Protein 4JNQ (pdb70)

CATH classification: 3.50.50.60 (+1 more: 3.50.50.60)

Foldseek 3Di:
DAAEEEFQEEEEAAELLRLLLLLLLLLVVRQYEYAHAPDRHPPLQLFQWFDPQPDDPHTGRSVVVSVVSVVSSVVSRYHYDHWHWDAWDQPDPQTWTATPVRYIYGHRFYEYEQAWAQDDPPDPQLVLCPVQFEAQDCVGCLQVQAQFEEEEEAAEQQSLVSLVSSLVGHQAYEYEYLAPHHNYDPVSRVVNPPRPRYYYDYNKDFPHFDFDVPCSTHTFKTWMARNVPRDIDIDTGRHYHYGHDIGQPCPNCVVNWDDDPVQAFDDDPPAQHTPRQRYGYAANSHDPDPRDSNRRNVRSNRHSVSNSVSVVVVD

Nearest PDB structures (foldseek):
  4jnq-assembly1_A-2  TM=1.003E+00  e=1.835E-67  Brucella melitensis bv. 1 str. 16M
  6bpy-assembly1_B  TM=9.596E-01  e=4.710E-40  Aspergillus fumigatus
  7ytv-assembly1_A  TM=9.541E-01  e=1.297E-38  Aspergillus fumigatus
  7jyp-assembly1_A-2  TM=9.688E-01  e=3.659E-36  Thermosipho africanus TCF52B
  3ish-assembly2_C  TM=9.368E-01  e=3.384E-32  Helicobacter pylori 26695

Structure (mmCIF, N/CA/C/O backbone):
data_4JNQ
#
_entry.id   4JNQ
#
_cell.length_a   44.790
_cell.length_b   77.190
_cell.length_c   104.080
_cell.angle_alpha   90.000
_cell.angle_beta   90.000
_cell.angle_gamma   90.000
#
_symmetry.space_group_name_H-M   'P 2 21 21'
#
loop_
_entity.id
_entity.type
_entity.pdbx_description
1 polymer 'Thioredoxin reductase'
2 non-polymer 'DIHYDROFLAVINE-ADENINE DINUCLEOTIDE'
3 non-polymer 'SODIUM ION'
4 water water
#
loop_
_atom_site.group_PDB
_atom_site.id
_atom_site.type_symbol
_atom_site.label_atom_id
_atom_site.label_alt_id
_atom_site.label_comp_id
_atom_site.label_asym_id
_atom_site.label_entity_id
_atom_site.label_seq_id
_atom_site.pdbx_PDB_ins_code
_atom_site.Cartn_x
_atom_site.Cartn_y
_atom_site.Cartn_z
_atom_site.occupancy
_atom_site.B_iso_or_equiv
_atom_site.auth_seq_id
_atom_site.auth_comp_id
_atom_site.auth_asym_id
_atom_site.auth_atom_id
_atom_site.pdbx_PDB_model_num
ATOM 1 N N . SER A 1 21 ? 22.980 35.451 113.738 1.00 40.17 0 SER A N 1
ATOM 2 C CA . SER A 1 21 ? 23.272 33.998 113.962 1.00 37.42 0 SER A CA 1
ATOM 3 C C . SER A 1 21 ? 24.170 33.787 115.189 1.00 31.40 0 SER A C 1
ATOM 4 O O . SER A 1 21 ? 24.783 34.715 115.707 1.00 30.90 0 SER A O 1
ATOM 7 N N . MET A 1 22 ? 24.281 32.558 115.638 1.00 28.53 1 MET A N 1
ATOM 8 C CA . MET A 1 22 ? 25.122 32.266 116.794 1.00 28.07 1 MET A CA 1
ATOM 9 C C . MET A 1 22 ? 26.573 32.652 116.594 1.00 26.21 1 MET A C 1
ATOM 10 O O . MET A 1 22 ? 27.139 32.449 115.525 1.00 28.11 1 MET A O 1
ATOM 15 N N . THR A 1 23 ? 27.189 33.191 117.634 1.00 25.44 2 THR A N 1
ATOM 16 C CA . THR A 1 23 ? 28.595 33.625 117.526 1.00 25.14 2 THR A CA 1
ATOM 17 C C . THR A 1 23 ? 29.496 32.421 117.397 1.00 24.43 2 THR A C 1
ATOM 18 O O . THR A 1 23 ? 30.391 32.386 116.563 1.00 25.41 2 THR A O 1
ATOM 22 N N . GLN A 1 24 ? 29.274 31.450 118.264 1.00 25.29 3 GLN A N 1
ATOM 23 C CA . GLN A 1 24 ? 30.160 30.312 118.409 1.00 24.36 3 GLN A CA 1
ATOM 24 C C . GLN A 1 24 ? 29.421 29.121 119.007 1.00 24.02 3 GLN A C 1
ATOM 25 O O . GLN A 1 24 ? 28.530 29.290 119.849 1.00 25.35 3 GLN A O 1
ATOM 31 N N . ARG A 1 25 ? 29.763 27.906 118.572 1.00 21.06 4 ARG A N 1
ATOM 32 C CA . ARG A 1 25 ? 29.046 26.718 119.011 1.00 22.32 4 ARG A CA 1
ATOM 33 C C . ARG A 1 25 ? 29.961 25.521 118.996 1.00 21.92 4 ARG A C 1
ATOM 34 O O . ARG A 1 25 ? 30.616 25.289 117.987 1.00 21.83 4 ARG A O 1
ATOM 42 N N . HIS A 1 26 ? 30.017 24.791 120.109 1.00 20.28 5 HIS A N 1
ATOM 43 C CA . HIS A 1 26 ? 30.895 23.661 120.269 1.00 19.66 5 HIS A CA 1
ATOM 44 C C . HIS A 1 26 ? 30.132 22.353 120.241 1.00 19.70 5 HIS A C 1
ATOM 45 O O . HIS A 1 26 ? 29.054 22.260 120.826 1.00 18.61 5 HIS A O 1
ATOM 52 N N . ALA A 1 27 ? 30.696 21.356 119.564 1.00 18.58 6 ALA A N 1
ATOM 53 C CA . ALA A 1 27 ? 30.249 19.963 119.660 1.00 18.17 6 ALA A CA 1
ATOM 54 C C . ALA A 1 27 ? 31.485 19.079 119.808 1.00 17.67 6 ALA A C 1
ATOM 55 O O . ALA A 1 27 ? 32.545 19.404 119.284 1.00 18.03 6 ALA A O 1
ATOM 57 N N . PRO A 1 28 ? 31.360 17.934 120.475 1.00 17.03 7 PRO A N 1
ATOM 58 C CA . PRO A 1 28 ? 32.533 17.088 120.558 1.00 16.49 7 PRO A CA 1
ATOM 59 C C . PRO A 1 28 ? 33.023 16.604 119.186 1.00 15.96 7 PRO A C 1
ATOM 60 O O . PRO A 1 28 ? 34.219 16.582 118.944 1.00 15.87 7 PRO A O 1
ATOM 64 N N . VAL A 1 29 ? 32.086 16.222 118.334 1.00 15.83 8 VAL A N 1
ATOM 65 C CA . VAL A 1 29 ? 32.390 15.861 116.949 1.00 15.54 8 VAL A CA 1
ATOM 66 C C . VAL A 1 29 ? 31.561 16.719 116.039 1.00 15.17 8 VAL A C 1
ATOM 67 O O . VAL A 1 29 ? 30.330 16.874 116.240 1.00 15.26 8 VAL A O 1
ATOM 71 N N . ILE A 1 30 ? 32.204 17.248 115.010 1.00 15.08 9 ILE A N 1
ATOM 72 C CA . ILE A 1 30 ? 31.500 17.845 113.883 1.00 14.68 9 ILE A CA 1
ATOM 73 C C . ILE A 1 30 ? 31.801 17.032 112.619 1.00 14.85 9 ILE A C 1
ATOM 74 O O . ILE A 1 30 ? 32.966 16.681 112.367 1.00 15.16 9 ILE A O 1
ATOM 79 N N . VAL A 1 31 ? 30.758 16.760 111.854 1.00 14.77 10 VAL A N 1
ATOM 80 C CA . VAL A 1 31 ? 30.876 16.090 110.561 1.00 14.23 10 VAL A CA 1
ATOM 81 C C . VAL A 1 31 ? 30.582 17.103 109.471 1.00 15.07 10 VAL A C 1
ATOM 82 O O . VAL A 1 31 ? 29.513 17.710 109.480 1.00 15.25 10 VAL A O 1
ATOM 86 N N . ILE A 1 32 ? 31.487 17.258 108.509 1.00 14.19 11 ILE A N 1
ATOM 87 C CA . ILE A 1 32 ? 31.239 18.172 107.404 1.00 14.86 11 ILE A CA 1
ATOM 88 C C . ILE A 1 32 ? 30.753 17.334 106.239 1.00 15.96 11 ILE A C 1
ATOM 89 O O . ILE A 1 32 ? 31.524 16.600 105.633 1.00 14.87 11 ILE A O 1
ATOM 94 N N . GLY A 1 33 ? 29.461 17.426 105.954 1.00 16.06 12 GLY A N 1
ATOM 95 C CA . GLY A 1 33 ? 28.884 16.697 104.829 1.00 17.11 12 GLY A CA 1
ATOM 96 C C . GLY A 1 33 ? 27.709 15.859 105.252 1.00 16.63 12 GLY A C 1
ATOM 97 O O . GLY A 1 33 ? 27.734 15.235 106.311 1.00 17.14 12 GLY A O 1
ATOM 98 N N . SER A 1 34 ? 26.678 15.797 104.400 1.00 17.30 13 SER A N 1
ATOM 99 C CA . SER A 1 34 ? 25.482 15.037 104.662 1.00 16.05 13 SER A CA 1
ATOM 100 C C . SER A 1 34 ? 25.135 14.059 103.534 1.00 16.44 13 SER A C 1
ATOM 101 O O . SER A 1 34 ? 23.953 13.889 103.152 1.00 17.87 13 SER A O 1
ATOM 104 N N . GLY A 1 35 ? 26.149 13.410 102.996 1.00 14.74 14 GLY A N 1
ATOM 105 C CA . GLY A 1 35 ? 25.960 12.207 102.179 1.00 15.28 14 GLY A CA 1
ATOM 106 C C . GLY A 1 35 ? 26.018 10.971 103.064 1.00 14.18 14 GLY A C 1
ATOM 107 O O . GLY A 1 35 ? 25.957 11.088 104.280 1.00 14.52 14 GLY A O 1
ATOM 108 N N . PRO A 1 36 ? 26.087 9.771 102.456 1.00 14.74 15 PRO A N 1
ATOM 109 C CA . PRO A 1 36 ? 26.074 8.555 103.235 1.00 14.86 15 PRO A CA 1
ATOM 110 C C . PRO A 1 36 ? 27.277 8.451 104.185 1.00 14.27 15 PRO A C 1
ATOM 111 O O . PRO A 1 36 ? 27.142 7.930 105.283 1.00 14.59 15 PRO A O 1
ATOM 115 N N . ALA A 1 37 ? 28.437 8.935 103.781 1.00 14.18 16 ALA A N 1
ATOM 116 C CA . ALA A 1 37 ? 29.571 8.953 104.747 1.00 13.29 16 ALA A CA 1
ATOM 117 C C . ALA A 1 37 ? 29.283 9.805 105.988 1.00 12.82 16 ALA A C 1
ATOM 118 O O . ALA A 1 37 ? 29.475 9.356 107.125 1.00 12.62 16 ALA A O 1
ATOM 120 N N . GLY A 1 38 ? 28.813 11.026 105.773 1.00 13.80 17 GLY A N 1
ATOM 121 C CA . GLY A 1 38 ? 28.550 11.984 106.869 1.00 13.69 17 GLY A CA 1
ATOM 122 C C . GLY A 1 38 ? 27.442 11.493 107.761 1.00 13.62 17 GLY A C 1
ATOM 123 O O . GLY A 1 38 ? 27.554 11.573 109.004 1.00 13.36 17 GLY A O 1
ATOM 124 N N . TYR A 1 39 ? 26.350 10.992 107.166 1.00 14.74 18 TYR A N 1
ATOM 125 C CA . TYR A 1 39 ? 25.258 10.543 107.997 1.00 15.36 18 TYR A CA 1
ATOM 126 C C . TYR A 1 39 ? 25.660 9.323 108.816 1.00 14.15 18 TYR A C 1
ATOM 127 O O . TYR A 1 39 ? 25.238 9.178 109.961 1.00 13.17 18 TYR A O 1
ATOM 136 N N . THR A 1 40 ? 26.428 8.403 108.223 1.00 13.50 19 THR A N 1
ATOM 137 C CA . THR A 1 40 ? 26.805 7.226 108.955 1.00 13.03 19 THR A CA 1
ATOM 138 C C . THR A 1 40 ? 27.735 7.579 110.104 1.00 13.15 19 THR A C 1
ATOM 139 O O . THR A 1 40 ? 27.587 7.039 111.206 1.00 13.16 19 THR A O 1
ATOM 143 N N . ALA A 1 41 ? 28.659 8.504 109.855 1.00 12.82 20 ALA A N 1
ATOM 144 C CA . ALA A 1 41 ? 29.540 8.988 110.918 1.00 13.30 20 ALA A CA 1
ATOM 145 C C . ALA A 1 41 ? 28.676 9.572 112.032 1.00 14.07 20 ALA A C 1
ATOM 146 O O . ALA A 1 41 ? 28.947 9.385 113.245 1.00 14.13 20 ALA A O 1
ATOM 148 N N . ALA A 1 42 ? 27.664 10.334 111.640 1.00 14.48 21 ALA A N 1
ATOM 149 C CA . ALA A 1 42 ? 26.785 10.975 112.656 1.00 14.69 21 ALA A CA 1
ATOM 150 C C . ALA A 1 42 ? 25.997 9.961 113.484 1.00 15.17 21 ALA A C 1
ATOM 151 O O . ALA A 1 42 ? 25.888 10.122 114.692 1.00 15.48 21 ALA A O 1
ATOM 153 N N . ILE A 1 43 ? 25.482 8.907 112.837 1.00 14.53 22 ILE A N 1
ATOM 154 C CA . ILE A 1 43 ? 24.723 7.858 113.500 1.00 15.20 22 ILE A CA 1
ATOM 155 C C . ILE A 1 43 ? 25.586 7.206 114.558 1.00 14.62 22 ILE A C 1
ATOM 156 O O . ILE A 1 43 ? 25.200 7.150 115.715 1.00 14.78 22 ILE A O 1
ATOM 161 N N . TYR A 1 44 ? 26.801 6.797 114.189 1.00 13.93 23 TYR A N 1
ATOM 162 C CA . TYR A 1 44 ? 27.693 6.134 115.138 1.00 14.31 23 TYR A CA 1
ATOM 163 C C . TYR A 1 44 ? 28.186 7.081 116.213 1.00 14.57 23 TYR A C 1
ATOM 164 O O . TYR A 1 44 ? 28.296 6.675 117.390 1.00 16.00 23 TYR A O 1
ATOM 173 N N . ALA A 1 45 ? 28.482 8.332 115.854 1.00 14.28 24 ALA A N 1
ATOM 174 C CA . ALA A 1 45 ? 28.966 9.274 116.866 1.00 15.17 24 ALA A CA 1
ATOM 175 C C . ALA A 1 45 ? 27.862 9.568 117.868 1.00 15.46 24 ALA A C 1
ATOM 176 O O . ALA A 1 45 ? 28.127 9.667 119.072 1.00 16.68 24 ALA A O 1
ATOM 178 N N . ALA A 1 46 ? 26.648 9.703 117.374 1.00 15.34 25 ALA A N 1
ATOM 179 C CA . ALA A 1 46 ? 25.496 10.000 118.281 1.00 16.10 25 ALA A CA 1
ATOM 180 C C . ALA A 1 46 ? 25.254 8.814 119.220 1.00 17.36 25 ALA A C 1
ATOM 181 O O . ALA A 1 46 ? 24.995 9.008 120.396 1.00 18.69 25 ALA A O 1
ATOM 183 N N . ARG A 1 47 ? 25.363 7.588 118.714 1.00 17.42 26 ARG A N 1
ATOM 184 C CA . ARG A 1 47 ? 25.162 6.424 119.558 1.00 18.45 26 ARG A CA 1
ATOM 185 C C . ARG A 1 47 ? 26.294 6.168 120.554 1.00 19.66 26 ARG A C 1
ATOM 186 O O . ARG A 1 47 ? 26.083 5.410 121.517 1.00 21.71 26 ARG A O 1
ATOM 194 N N . ALA A 1 48 ? 27.453 6.819 120.359 1.00 17.45 27 ALA A N 1
ATOM 195 C CA . ALA A 1 48 ? 28.549 6.844 121.320 1.00 17.86 27 ALA A CA 1
ATOM 196 C C . ALA A 1 48 ? 28.489 8.053 122.287 1.00 18.20 27 ALA A C 1
ATOM 197 O O . ALA A 1 48 ? 29.460 8.322 122.993 1.00 19.72 27 ALA A O 1
ATOM 199 N N . MET A 1 49 ? 27.384 8.761 122.248 1.00 20.41 28 MET A N 1
ATOM 200 C CA . MET A 1 49 ? 27.117 9.943 123.084 1.00 21.92 28 MET A CA 1
ATOM 201 C C . MET A 1 49 ? 28.099 11.064 122.836 1.00 22.27 28 MET A C 1
ATOM 202 O O . MET A 1 49 ? 28.484 11.774 123.769 1.00 21.65 28 MET A O 1
ATOM 207 N N . LEU A 1 50 ? 28.504 11.245 121.581 1.00 20.72 29 LEU A N 1
ATOM 208 C CA . LEU A 1 50 ? 29.401 12.324 121.242 1.00 20.60 29 LEU A CA 1
ATOM 209 C C . LEU A 1 50 ? 28.664 13.514 120.651 1.00 19.67 29 LEU A C 1
ATOM 210 O O . LEU A 1 50 ? 29.319 14.444 120.159 1.00 19.92 29 LEU A O 1
ATOM 215 N N . LYS A 1 51 ? 27.332 13.487 120.662 1.00 18.62 30 LYS A N 1
ATOM 216 C CA . LYS A 1 51 ? 26.519 14.667 120.347 1.00 20.85 30 LYS A CA 1
ATOM 217 C C . LYS A 1 51 ? 26.972 15.399 119.076 1.00 18.23 30 LYS A C 1
ATOM 218 O O . LYS A 1 51 ? 27.270 16.584 119.083 1.00 17.82 30 LYS A O 1
ATOM 224 N N . PRO A 1 52 ? 27.039 14.667 117.975 1.00 16.58 31 PRO A N 1
ATOM 225 C CA . PRO A 1 52 ? 27.624 15.267 116.775 1.00 16.31 31 PRO A CA 1
ATOM 226 C C . PRO A 1 52 ? 26.711 16.257 116.104 1.00 17.15 31 PRO A C 1
ATOM 227 O O . PRO A 1 52 ? 25.490 16.134 116.169 1.00 17.85 31 PRO A O 1
ATOM 231 N N . VAL A 1 53 ? 27.319 17.209 115.428 1.00 17.18 32 VAL A N 1
ATOM 232 C CA . VAL A 1 53 ? 26.640 18.150 114.563 1.00 17.21 32 VAL A CA 1
ATOM 233 C C . VAL A 1 53 ? 27.099 17.887 113.155 1.00 16.74 32 VAL A C 1
ATOM 234 O O . VAL A 1 53 ? 28.311 17.789 112.893 1.00 16.50 32 VAL A O 1
ATOM 238 N N . VAL A 1 54 ? 26.145 17.793 112.248 1.00 15.91 33 VAL A N 1
ATOM 239 C CA . VAL A 1 54 ? 26.441 17.610 110.847 1.00 16.50 33 VAL A CA 1
ATOM 240 C C . VAL A 1 54 ? 26.221 18.930 110.129 1.00 16.60 33 VAL A C 1
ATOM 241 O O . VAL A 1 54 ? 25.107 19.464 110.184 1.00 17.81 33 VAL A O 1
ATOM 245 N N . ILE A 1 55 ? 27.232 19.398 109.407 1.00 16.72 34 ILE A N 1
ATOM 246 C CA . ILE A 1 55 ? 27.080 20.620 108.595 1.00 17.70 34 ILE A CA 1
ATOM 247 C C . ILE A 1 55 ? 26.638 20.121 107.228 1.00 17.77 34 ILE A C 1
ATOM 248 O O . ILE A 1 55 ? 27.394 19.431 106.543 1.00 17.88 34 ILE A O 1
ATOM 253 N N . ALA A 1 56 ? 25.409 20.445 106.815 1.00 18.15 35 ALA A N 1
ATOM 254 C CA . ALA A 1 56 ? 24.829 19.769 105.640 1.00 18.98 35 ALA A CA 1
ATOM 255 C C . ALA A 1 56 ? 25.448 20.144 104.294 1.00 20.93 35 ALA A C 1
ATOM 256 O O . ALA A 1 56 ? 25.570 19.312 103.360 1.00 21.07 35 ALA A O 1
ATOM 258 N N . GLY A 1 57 ? 25.877 21.395 104.184 1.00 21.14 36 GLY A N 1
ATOM 259 C CA . GLY A 1 57 ? 26.473 21.889 102.959 1.00 21.72 36 GLY A CA 1
ATOM 260 C C . GLY A 1 57 ? 25.416 22.332 101.960 1.00 22.90 36 GLY A C 1
ATOM 261 O O . GLY A 1 57 ? 24.233 22.454 102.294 1.00 23.82 36 GLY A O 1
ATOM 262 N N . LEU A 1 58 ? 25.866 22.527 100.734 1.00 24.62 37 LEU A N 1
ATOM 263 C CA . LEU A 1 58 ? 25.021 23.017 99.647 1.00 27.89 37 LEU A CA 1
ATOM 264 C C . LEU A 1 58 ? 24.028 21.948 99.144 1.00 29.75 37 LEU A C 1
ATOM 265 O O . LEU A 1 58 ? 22.954 22.276 98.653 1.00 29.94 37 LEU A O 1
ATOM 270 N N . GLN A 1 59 ? 24.388 20.672 99.243 1.00 26.94 38 GLN A N 1
ATOM 271 C CA . GLN A 1 59 ? 23.515 19.594 98.760 1.00 26.00 38 GLN A CA 1
ATOM 272 C C . GLN A 1 59 ? 23.224 18.642 99.908 1.00 25.89 38 GLN A C 1
ATOM 273 O O . GLN A 1 59 ? 23.970 17.663 100.098 1.00 24.80 38 GLN A O 1
ATOM 279 N N . GLN A 1 60 ? 22.177 18.924 100.686 1.00 24.33 39 GLN A N 1
ATOM 280 C CA . GLN A 1 60 ? 21.850 18.055 101.820 1.00 24.76 39 GLN A CA 1
ATOM 281 C C . GLN A 1 60 ? 21.464 16.707 101.235 1.00 25.58 39 GLN A C 1
ATOM 282 O O . GLN A 1 60 ? 20.608 16.639 100.341 1.00 24.14 39 GLN A O 1
ATOM 288 N N . GLY A 1 61 ? 22.124 15.643 101.710 1.00 23.18 40 GLY A N 1
ATOM 289 C CA . GLY A 1 61 ? 21.903 14.312 101.156 1.00 22.05 40 GLY A CA 1
ATOM 290 C C . GLY A 1 61 ? 22.930 13.846 100.160 1.00 19.84 40 GLY A C 1
ATOM 291 O O . GLY A 1 61 ? 22.987 12.658 99.879 1.00 21.00 40 GLY A O 1
ATOM 292 N N . GLY A 1 62 ? 23.747 14.764 99.641 1.00 21.14 41 GLY A N 1
ATOM 293 C CA . GLY A 1 62 ? 24.882 14.444 98.790 1.00 21.45 41 GLY A CA 1
ATOM 294 C C . GLY A 1 62 ? 24.488 14.023 97.396 1.00 23.41 41 GLY A C 1
ATOM 295 O O . GLY A 1 62 ? 23.351 14.261 96.957 1.00 23.85 41 GLY A O 1
ATOM 296 N N . GLN A 1 63 ? 25.431 13.388 96.715 1.00 24.01 42 GLN A N 1
ATOM 297 C CA . GLN A 1 63 ? 25.355 13.194 95.267 1.00 26.32 42 GLN A CA 1
ATOM 298 C C . GLN A 1 63 ? 24.210 12.234 94.897 1.00 28.94 42 GLN A C 1
ATOM 299 O O . GLN A 1 63 ? 23.663 12.311 93.782 1.00 28.30 42 GLN A O 1
ATOM 305 N N . LEU A 1 64 ? 23.788 11.382 95.838 1.00 26.51 43 LEU A N 1
ATOM 306 C CA . LEU A 1 64 ? 22.662 10.488 95.550 1.00 27.25 43 LEU A CA 1
ATOM 307 C C . LEU A 1 64 ? 21.368 11.289 95.329 1.00 28.26 43 LEU A C 1
ATOM 308 O O . LEU A 1 64 ? 20.386 10.733 94.852 1.00 27.94 43 LEU A O 1
ATOM 313 N N . MET A 1 65 ? 21.354 12.569 95.708 1.00 27.25 44 MET A N 1
ATOM 314 C CA . MET A 1 65 ? 20.187 13.400 95.448 1.00 28.19 44 MET A CA 1
ATOM 315 C C . MET A 1 65 ? 19.858 13.512 93.955 1.00 30.02 44 MET A C 1
ATOM 316 O O . MET A 1 65 ? 18.700 13.772 93.621 1.00 32.45 44 MET A O 1
ATOM 321 N N . ILE A 1 66 ? 20.823 13.315 93.065 1.00 32.38 45 ILE A N 1
ATOM 322 C CA . ILE A 1 66 ? 20.534 13.451 91.640 1.00 34.49 45 ILE A CA 1
ATOM 323 C C . ILE A 1 66 ? 20.245 12.114 90.928 1.00 34.01 45 ILE A C 1
ATOM 324 O O . ILE A 1 66 ? 20.166 12.077 89.704 1.00 33.39 45 ILE A O 1
ATOM 329 N N . THR A 1 67 ? 20.074 11.024 91.675 1.00 32.44 46 THR A N 1
ATOM 330 C CA . THR A 1 67 ? 19.614 9.778 91.057 1.00 33.05 46 THR A CA 1
ATOM 331 C C . THR A 1 67 ? 18.279 9.269 91.615 1.00 31.88 46 THR A C 1
ATOM 332 O O . THR A 1 67 ? 18.053 9.270 92.810 1.00 33.11 46 THR A O 1
ATOM 336 N N . THR A 1 68 ? 17.423 8.763 90.720 1.00 35.32 47 THR A N 1
ATOM 337 C CA . THR A 1 68 ? 16.118 8.189 91.084 1.00 33.74 47 THR A CA 1
ATOM 338 C C . THR A 1 68 ? 16.119 6.671 91.078 1.00 36.42 47 THR A C 1
ATOM 339 O O . THR A 1 68 ? 15.064 6.035 91.282 1.00 34.64 47 THR A O 1
ATOM 343 N N . ASP A 1 69 ? 17.286 6.082 90.841 1.00 31.99 48 ASP A N 1
ATOM 344 C CA . ASP A 1 69 ? 17.338 4.659 90.685 1.00 31.79 48 ASP A CA 1
ATOM 345 C C . ASP A 1 69 ? 18.574 4.057 91.339 1.00 30.30 48 ASP A C 1
ATOM 346 O O . ASP A 1 69 ? 19.594 3.882 90.682 1.00 31.87 48 ASP A O 1
ATOM 351 N N . VAL A 1 70 ? 18.455 3.729 92.620 1.00 27.90 49 VAL A N 1
ATOM 352 C CA . VAL A 1 70 ? 19.522 3.014 93.358 1.00 26.97 49 VAL A CA 1
ATOM 353 C C . VAL A 1 70 ? 19.157 1.551 93.585 1.00 24.69 49 VAL A C 1
ATOM 354 O O . VAL A 1 70 ? 18.107 1.228 94.145 1.00 25.10 49 VAL A O 1
ATOM 358 N N . GLU A 1 71 ? 20.034 0.650 93.152 1.00 24.57 50 GLU A N 1
ATOM 359 C CA . GLU A 1 71 ? 19.736 -0.782 93.205 1.00 24.53 50 GLU A CA 1
ATOM 360 C C . GLU A 1 71 ? 20.804 -1.628 93.884 1.00 22.47 50 GLU A C 1
ATOM 361 O O . GLU A 1 71 ? 20.563 -2.762 94.217 1.00 22.20 50 GLU A O 1
ATOM 367 N N . ASN A 1 72 ? 21.963 -1.046 94.134 1.00 19.98 51 ASN A N 1
ATOM 368 C CA . ASN A 1 72 ? 23.090 -1.773 94.711 1.00 19.42 51 ASN A CA 1
ATOM 369 C C . ASN A 1 72 ? 23.453 -1.341 96.173 1.00 19.19 51 ASN A C 1
ATOM 370 O O . ASN A 1 72 ? 24.466 -1.772 96.728 1.00 18.47 51 ASN A O 1
ATOM 375 N N . TYR A 1 73 ? 22.617 -0.534 96.823 1.00 18.58 52 TYR A N 1
ATOM 376 C CA . TYR A 1 73 ? 22.840 -0.238 98.244 1.00 17.87 52 TYR A CA 1
ATOM 377 C C . TYR A 1 73 ? 22.194 -1.353 99.031 1.00 18.20 52 TYR A C 1
ATOM 378 O O . TYR A 1 73 ? 20.980 -1.527 98.996 1.00 18.11 52 TYR A O 1
ATOM 387 N N . PRO A 1 74 ? 22.996 -2.144 99.747 1.00 17.40 53 PRO A N 1
ATOM 388 C CA . PRO A 1 74 ? 22.471 -3.358 100.335 1.00 17.67 53 PRO A CA 1
ATOM 389 C C . PRO A 1 74 ? 21.504 -3.136 101.510 1.00 18.43 53 PRO A C 1
ATOM 390 O O . PRO A 1 74 ? 21.739 -2.300 102.407 1.00 17.90 53 PRO A O 1
ATOM 394 N N . GLY A 1 75 ? 20.381 -3.858 101.454 1.00 19.49 54 GLY A N 1
ATOM 395 C CA . GLY A 1 75 ? 19.352 -3.734 102.494 1.00 20.06 54 GLY A CA 1
ATOM 396 C C . GLY A 1 75 ? 17.974 -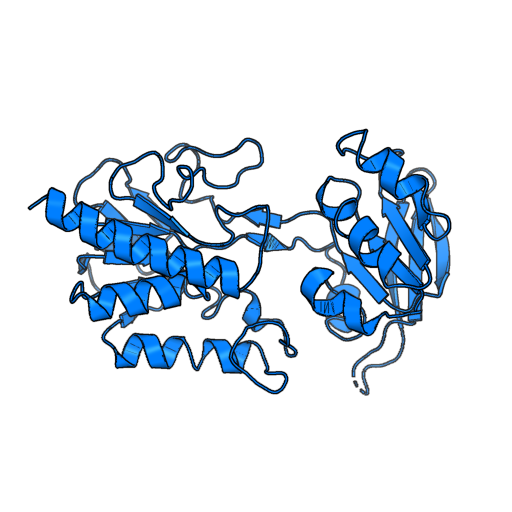3.278 101.993 1.00 20.82 54 GLY A C 1
ATOM 397 O O . GLY A 1 75 ? 17.062 -3.136 102.797 1.00 21.82 54 GLY A O 1
ATOM 398 N N . TYR A 1 76 ? 17.853 -3.030 100.709 1.00 21.43 55 TYR A N 1
ATOM 399 C CA . TYR A 1 76 ? 16.565 -2.670 100.071 1.00 22.95 55 TYR A CA 1
ATOM 400 C C . TYR A 1 76 ? 16.270 -3.732 99.019 1.00 23.63 55 TYR A C 1
ATOM 401 O O . TYR A 1 76 ? 16.977 -3.827 98.034 1.00 22.94 55 TYR A O 1
ATOM 410 N N . ALA A 1 77 ? 15.224 -4.527 99.217 1.00 26.47 56 ALA A N 1
ATOM 411 C CA . ALA A 1 77 ? 14.875 -5.574 98.214 1.00 26.80 56 ALA A CA 1
ATOM 412 C C . ALA A 1 77 ? 14.594 -5.055 96.812 1.00 27.48 56 ALA A C 1
ATOM 413 O O . ALA A 1 77 ? 14.952 -5.694 95.829 1.00 29.06 56 ALA A O 1
ATOM 415 N N . GLU A 1 78 ? 13.948 -3.897 96.706 1.00 28.60 57 GLU A N 1
ATOM 416 C CA . GLU A 1 78 ? 13.621 -3.295 95.434 1.00 31.24 57 GLU A CA 1
ATOM 417 C C . GLU A 1 78 ? 14.378 -1.991 95.226 1.00 27.49 57 GLU A C 1
ATOM 418 O O . GLU A 1 78 ? 14.825 -1.404 96.193 1.00 29.33 57 GLU A O 1
ATOM 424 N N . PRO A 1 79 ? 14.456 -1.506 93.980 1.00 29.01 58 PRO A N 1
ATOM 425 C CA . PRO A 1 79 ? 15.108 -0.241 93.744 1.00 29.24 58 PRO A CA 1
ATOM 426 C C . PRO A 1 79 ? 14.478 0.898 94.514 1.00 29.96 58 PRO A C 1
ATOM 427 O O . PRO A 1 79 ? 13.266 0.896 94.719 1.00 28.65 58 PRO A O 1
ATOM 431 N N . VAL A 1 80 ? 15.312 1.855 94.924 1.00 26.37 59 VAL A N 1
ATOM 432 C CA . VAL A 1 80 ? 14.851 3.042 95.626 1.00 28.11 59 VAL A CA 1
ATOM 433 C C . VAL A 1 80 ? 15.330 4.285 94.933 1.00 27.67 59 VAL A C 1
ATOM 434 O O . VAL A 1 80 ? 16.273 4.262 94.138 1.00 29.14 59 VAL A O 1
ATOM 438 N N . GLN A 1 81 ? 14.713 5.418 95.267 1.00 26.69 60 GLN A N 1
ATOM 439 C CA . GLN A 1 81 ? 15.211 6.679 94.784 1.00 27.03 60 GLN A CA 1
ATOM 440 C C . GLN A 1 81 ? 16.259 7.233 95.757 1.00 24.57 60 GLN A C 1
ATOM 441 O O . GLN A 1 81 ? 16.134 7.076 96.978 1.00 23.55 60 GLN A O 1
ATOM 447 N N . GLY A 1 82 ? 17.244 7.911 95.211 1.00 26.86 61 GLY A N 1
ATOM 448 C CA . GLY A 1 82 ? 18.323 8.486 96.036 1.00 26.60 61 GLY A CA 1
ATOM 449 C C . GLY A 1 82 ? 17.804 9.404 97.131 1.00 26.88 61 GLY A C 1
ATOM 450 O O . GLY A 1 82 ? 18.170 9.245 98.289 1.00 25.50 61 GLY A O 1
ATOM 451 N N . PRO A 1 83 ? 16.932 10.383 96.777 1.00 26.65 62 PRO A N 1
ATOM 452 C CA . PRO A 1 83 ? 16.376 11.275 97.792 1.00 27.25 62 PRO A CA 1
ATOM 453 C C . PRO A 1 83 ? 15.647 10.578 98.894 1.00 25.93 62 PRO A C 1
ATOM 454 O O . PRO A 1 83 ? 15.740 10.994 100.048 1.00 26.24 62 PRO A O 1
ATOM 458 N N . TRP A 1 84 ? 14.965 9.481 98.580 1.00 25.83 63 TRP A N 1
ATOM 459 C CA . TRP A 1 84 ? 14.209 8.766 99.578 1.00 25.63 63 TRP A CA 1
ATOM 460 C C . TRP A 1 84 ? 15.186 8.083 100.577 1.00 24.88 63 TRP A C 1
ATOM 461 O O . TRP A 1 84 ? 15.021 8.150 101.789 1.00 23.83 63 TRP A O 1
ATOM 472 N N . MET A 1 85 ? 16.164 7.379 100.040 1.00 23.86 64 MET A N 1
ATOM 473 C CA . MET A 1 85 ? 17.211 6.750 100.859 1.00 24.11 64 MET A CA 1
ATOM 474 C C . MET A 1 85 ? 17.903 7.766 101.796 1.00 21.99 64 MET A C 1
ATOM 475 O O . MET A 1 85 ? 18.074 7.519 102.968 1.00 23.06 64 MET A O 1
ATOM 480 N N . MET A 1 86 ? 18.266 8.918 101.259 1.00 22.63 65 MET A N 1
ATOM 481 C CA . MET A 1 86 ? 19.004 9.930 102.020 1.00 21.75 65 MET A CA 1
ATOM 482 C C . MET A 1 86 ? 18.127 10.618 103.057 1.00 22.77 65 MET A C 1
ATOM 483 O O . MET A 1 86 ? 18.616 11.028 104.110 1.00 22.97 65 MET A O 1
ATOM 488 N N . GLU A 1 87 ? 16.809 10.699 102.796 1.00 23.30 66 GLU A N 1
ATOM 489 C CA . GLU A 1 87 ? 15.870 11.115 103.830 1.00 24.19 66 GLU A CA 1
ATOM 490 C C . GLU A 1 87 ? 15.804 10.128 104.946 1.00 22.45 66 GLU A C 1
ATOM 491 O O . GLU A 1 87 ? 15.734 10.533 106.110 1.00 24.18 66 GLU A O 1
ATOM 497 N N . GLN A 1 88 ? 15.829 8.829 104.644 1.00 22.20 67 GLN A N 1
ATOM 498 C CA A GLN A 1 88 ? 15.839 7.810 105.709 0.50 21.91 67 GLN A CA 1
ATOM 499 C CA B GLN A 1 88 ? 15.858 7.802 105.672 0.50 21.54 67 GLN A CA 1
ATOM 500 C C . GLN A 1 88 ? 17.089 7.951 106.582 1.00 21.14 67 GLN A C 1
ATOM 501 O O . GLN A 1 88 ? 16.994 7.855 107.813 1.00 20.04 67 GLN A O 1
ATOM 512 N N . MET A 1 89 ? 18.237 8.183 105.948 1.00 21.08 68 MET A N 1
ATOM 513 C CA . MET A 1 89 ? 19.496 8.339 106.708 1.00 21.08 68 MET A CA 1
ATOM 514 C C . MET A 1 89 ? 19.488 9.594 107.579 1.00 20.37 68 MET A C 1
ATOM 515 O O . MET A 1 89 ? 19.961 9.559 108.697 1.00 20.81 68 MET A O 1
ATOM 520 N N . ALA A 1 90 ? 18.954 10.685 107.048 1.00 21.45 69 ALA A N 1
ATOM 521 C CA . ALA A 1 90 ? 18.862 11.928 107.791 1.00 22.92 69 ALA A CA 1
ATOM 522 C C . ALA A 1 90 ? 17.964 11.774 109.018 1.00 22.46 69 ALA A C 1
ATOM 523 O O . ALA A 1 90 ? 18.348 12.204 110.134 1.00 20.91 69 ALA A O 1
ATOM 525 N N . ARG A 1 91 ? 16.773 11.173 108.816 1.00 22.80 70 ARG A N 1
ATOM 526 C CA . ARG A 1 91 ? 15.868 10.859 109.907 1.00 23.15 70 ARG A CA 1
ATOM 527 C C . ARG A 1 91 ? 16.506 9.960 110.962 1.00 22.76 70 ARG A C 1
ATOM 528 O O . ARG A 1 91 ? 16.372 10.219 112.162 1.00 22.38 70 ARG A O 1
ATOM 530 N N . GLN A 1 92 ? 17.237 8.927 110.516 1.00 21.51 71 GLN A N 1
ATOM 531 C CA . GLN A 1 92 ? 17.901 7.995 111.406 1.00 20.12 71 GLN A CA 1
ATOM 532 C C . GLN A 1 92 ? 18.915 8.739 112.265 1.00 19.10 71 GLN A C 1
ATOM 533 O O . GLN A 1 92 ? 18.968 8.549 113.464 1.00 19.52 71 GLN A O 1
ATOM 539 N N . ALA A 1 93 ? 19.684 9.615 111.621 1.00 20.59 72 ALA A N 1
ATOM 540 C CA . ALA A 1 93 ? 20.734 10.313 112.311 1.00 20.01 72 ALA A CA 1
ATOM 541 C C . ALA A 1 93 ? 20.145 11.230 113.398 1.00 20.69 72 ALA A C 1
ATOM 542 O O . ALA A 1 93 ? 20.610 11.227 114.507 1.00 20.46 72 ALA A O 1
ATOM 544 N N . GLU A 1 94 ? 19.099 11.963 113.060 1.00 21.34 73 GLU A N 1
ATOM 545 C CA . GLU A 1 94 ? 18.441 12.790 114.079 1.00 25.32 73 GLU A CA 1
ATOM 546 C C . GLU A 1 94 ? 17.716 11.970 115.134 1.00 24.05 73 GLU A C 1
ATOM 547 O O . GLU A 1 94 ? 17.734 12.346 116.287 1.00 23.52 73 GLU A O 1
ATOM 553 N N . ASN A 1 95 ? 17.146 10.819 114.774 1.00 25.41 74 ASN A N 1
ATOM 554 C CA . ASN A 1 95 ? 16.489 9.948 115.755 1.00 26.90 74 ASN A CA 1
ATOM 555 C C . ASN A 1 95 ? 17.441 9.457 116.843 1.00 26.33 74 ASN A C 1
ATOM 556 O O . ASN A 1 95 ? 17.059 9.379 118.009 1.00 24.55 74 ASN A O 1
ATOM 561 N N . VAL A 1 96 ? 18.700 9.171 116.474 1.00 24.12 75 VAL A N 1
ATOM 562 C CA . VAL A 1 96 ? 19.690 8.683 117.429 1.00 24.46 75 VAL A CA 1
ATOM 563 C C . VAL A 1 96 ? 20.476 9.786 118.110 1.00 24.21 75 VAL A C 1
ATOM 564 O O . VAL A 1 96 ? 21.310 9.525 118.953 1.00 24.99 75 VAL A O 1
ATOM 568 N N . GLY A 1 97 ? 20.182 11.043 117.786 1.00 23.46 76 GLY A N 1
ATOM 569 C CA . GLY A 1 97 ? 20.700 12.183 118.541 1.00 23.02 76 GLY A CA 1
ATOM 570 C C . GLY A 1 97 ? 21.658 13.125 117.821 1.00 22.17 76 GLY A C 1
ATOM 571 O O . GLY A 1 97 ? 22.179 14.100 118.427 1.00 21.51 76 GLY A O 1
ATOM 572 N N . ALA A 1 98 ? 21.885 12.898 116.523 1.00 20.71 77 ALA A N 1
ATOM 573 C CA . ALA A 1 98 ? 22.687 13.861 115.728 1.00 20.37 77 ALA A CA 1
ATOM 574 C C . ALA A 1 98 ? 21.878 15.105 115.422 1.00 20.67 77 ALA A C 1
ATOM 575 O O . ALA A 1 98 ? 20.644 15.077 115.400 1.00 19.98 77 ALA A O 1
ATOM 577 N N . GLN A 1 99 ? 22.558 16.200 115.172 1.00 19.97 78 GLN A N 1
ATOM 578 C CA . GLN A 1 99 ? 21.878 17.413 114.814 1.00 23.75 78 GLN A CA 1
ATOM 579 C C . GLN A 1 99 ? 22.381 17.902 113.481 1.00 20.89 78 GLN A C 1
ATOM 580 O O . GLN A 1 99 ? 23.577 18.117 113.290 1.00 20.79 78 GLN A O 1
ATOM 586 N N . ILE A 1 100 ? 21.472 18.096 112.558 1.00 19.81 79 ILE A N 1
ATOM 587 C CA . ILE A 1 100 ? 21.816 18.591 111.252 1.00 20.68 79 ILE A CA 1
ATOM 588 C C . ILE A 1 100 ? 21.665 20.100 111.199 1.00 22.17 79 ILE A C 1
ATOM 589 O O . ILE A 1 100 ? 20.606 20.659 111.529 1.00 20.86 79 ILE A O 1
ATOM 594 N N . VAL A 1 101 ? 22.723 20.751 110.755 1.00 20.48 80 VAL A N 1
ATOM 595 C CA . VAL A 1 101 ? 22.781 22.195 110.670 1.00 20.59 80 VAL A CA 1
ATOM 596 C C . VAL A 1 101 ? 22.903 22.566 109.209 1.00 21.55 80 VAL A C 1
ATOM 597 O O . VAL A 1 101 ? 23.728 22.030 108.488 1.00 20.59 80 VAL A O 1
ATOM 601 N N . HIS A 1 102 ? 22.077 23.518 108.798 1.00 22.83 81 HIS A N 1
ATOM 602 C CA . HIS A 1 102 ? 22.073 24.037 107.454 1.00 23.65 81 HIS A CA 1
ATOM 603 C C . HIS A 1 102 ? 23.042 25.191 107.344 1.00 23.75 81 HIS A C 1
ATOM 604 O O . HIS A 1 102 ? 22.728 26.315 107.703 1.00 24.43 81 HIS A O 1
ATOM 611 N N . ASP A 1 103 ? 24.232 24.895 106.863 1.00 21.72 82 ASP A N 1
ATOM 612 C CA . ASP A 1 103 ? 25.315 25.841 106.734 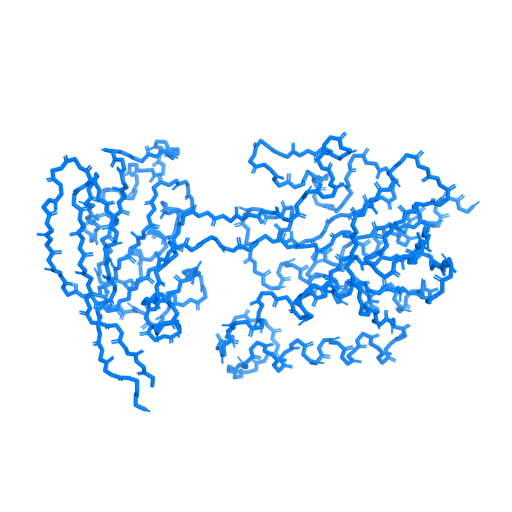1.00 20.84 82 ASP A CA 1
ATOM 613 C C . ASP A 1 103 ? 26.341 25.194 105.833 1.00 20.52 82 ASP A C 1
ATOM 614 O O . ASP A 1 103 ? 26.219 24.002 105.473 1.00 21.82 82 ASP A O 1
ATOM 619 N N . ILE A 1 104 ? 27.295 25.993 105.405 1.00 20.54 83 ILE A N 1
ATOM 620 C CA . ILE A 1 104 ? 28.380 25.550 104.568 1.00 21.21 83 ILE A CA 1
ATOM 621 C C . ILE A 1 104 ? 29.646 26.014 105.266 1.00 20.80 83 ILE A C 1
ATOM 622 O O . ILE A 1 104 ? 29.754 27.191 105.661 1.00 21.41 83 ILE A O 1
ATOM 627 N N . ILE A 1 105 ? 30.609 25.119 105.416 1.00 20.59 84 ILE A N 1
ATOM 628 C CA . ILE A 1 105 ? 31.891 25.516 105.995 1.00 19.62 84 ILE A CA 1
ATOM 629 C C . ILE A 1 105 ? 32.772 26.215 104.945 1.00 20.66 84 ILE A C 1
ATOM 630 O O . ILE A 1 105 ? 32.947 25.713 103.824 1.00 19.23 84 ILE A O 1
ATOM 635 N N . THR A 1 106 ? 33.311 27.374 105.312 1.00 20.93 85 THR A N 1
ATOM 636 C CA . THR A 1 106 ? 34.139 28.188 104.410 1.00 22.60 85 THR A CA 1
ATOM 637 C C . THR A 1 106 ? 35.592 28.274 104.834 1.00 22.12 85 THR A C 1
ATOM 638 O O . THR A 1 106 ? 36.447 28.711 104.070 1.00 24.81 85 THR A O 1
ATOM 642 N N . GLU A 1 107 ? 35.887 27.888 106.057 1.00 20.90 86 GLU A N 1
ATOM 643 C CA . GLU A 1 107 ? 37.248 27.831 106.504 1.00 22.50 86 GLU A CA 1
ATOM 644 C C . GLU A 1 107 ? 37.409 26.846 107.637 1.00 21.16 86 GLU A C 1
ATOM 645 O O . GLU A 1 107 ? 36.525 26.702 108.474 1.00 18.85 86 GLU A O 1
ATOM 651 N N . VAL A 1 108 ? 38.548 26.181 107.676 1.00 21.13 87 VAL A N 1
ATOM 652 C CA . VAL A 1 108 ? 38.874 25.256 108.735 1.00 19.89 87 VAL A CA 1
ATOM 653 C C . VAL A 1 108 ? 40.282 25.529 109.255 1.00 20.64 87 VAL A C 1
ATOM 654 O O . VAL A 1 108 ? 41.219 25.598 108.485 1.00 21.20 87 VAL A O 1
ATOM 658 N N . GLU A 1 109 ? 40.415 25.648 110.571 1.00 20.38 88 GLU A N 1
ATOM 659 C CA . GLU A 1 109 ? 41.713 25.839 111.207 1.00 21.01 88 GLU A CA 1
ATOM 660 C C . GLU A 1 109 ? 42.116 24.499 111.758 1.00 19.94 88 GLU A C 1
ATOM 661 O O . GLU A 1 109 ? 41.492 23.977 112.694 1.00 19.88 88 GLU A O 1
ATOM 667 N N . THR A 1 110 ? 43.124 23.896 111.128 1.00 18.89 89 THR A N 1
ATOM 668 C CA . THR A 1 110 ? 43.534 22.523 111.415 1.00 18.72 89 THR A CA 1
ATOM 669 C C . THR A 1 110 ? 44.697 22.443 112.424 1.00 20.53 89 THR A C 1
ATOM 670 O O . THR A 1 110 ? 45.134 21.346 112.767 1.00 20.38 89 THR A O 1
ATOM 674 N N . THR A 1 111 ? 45.203 23.591 112.897 1.00 21.99 90 THR A N 1
ATOM 675 C CA . THR A 1 111 ? 46.365 23.586 113.769 1.00 21.67 90 THR A CA 1
ATOM 676 C C . THR A 1 111 ? 46.061 24.069 115.183 1.00 21.36 90 THR A C 1
ATOM 677 O O . THR A 1 111 ? 46.982 24.311 115.954 1.00 20.68 90 THR A O 1
ATOM 681 N N . VAL A 1 112 ? 44.777 24.173 115.491 1.00 20.32 91 VAL A N 1
ATOM 682 C CA . VAL A 1 112 ? 44.340 24.586 116.808 1.00 20.52 91 VAL A CA 1
ATOM 683 C C . VAL A 1 112 ? 43.476 23.525 117.445 1.00 21.74 91 VAL A C 1
ATOM 684 O O . VAL A 1 112 ? 42.919 22.676 116.770 1.00 20.41 91 VAL A O 1
ATOM 688 N N . ARG A 1 113 ? 43.332 23.611 118.758 1.00 23.03 92 ARG A N 1
ATOM 689 C CA . ARG A 1 113 ? 42.573 22.634 119.533 1.00 25.08 92 ARG A CA 1
ATOM 690 C C . ARG A 1 113 ? 41.766 23.410 120.572 1.00 25.49 92 ARG A C 1
ATOM 691 O O . ARG A 1 113 ? 42.363 24.170 121.327 1.00 26.13 92 ARG A O 1
ATOM 693 N N . PRO A 1 114 ? 40.411 23.285 120.584 1.00 24.05 93 PRO A N 1
ATOM 694 C CA . PRO A 1 114 ? 39.570 22.553 119.653 1.00 20.92 93 PRO A CA 1
ATOM 695 C C . PRO A 1 114 ? 39.680 23.089 118.223 1.00 20.48 93 PRO A C 1
ATOM 696 O O . PRO A 1 114 ? 39.997 24.258 117.979 1.00 19.46 93 PRO A O 1
ATOM 700 N N . PHE A 1 115 ? 39.410 22.213 117.256 1.00 19.31 94 PHE A N 1
ATOM 701 C CA . PHE A 1 115 ? 39.371 22.645 115.875 1.00 18.78 94 PHE A CA 1
ATOM 702 C C . PHE A 1 115 ? 38.288 23.688 115.688 1.00 18.99 94 PHE A C 1
ATOM 703 O O . PHE A 1 115 ? 37.254 23.640 116.343 1.00 20.17 94 PHE A O 1
ATOM 711 N N . ARG A 1 116 ? 38.535 24.631 114.787 1.00 20.40 95 ARG A N 1
ATOM 712 C CA . ARG A 1 116 ? 37.659 25.750 114.555 1.00 21.73 95 ARG A CA 1
ATOM 713 C C . ARG A 1 116 ? 37.241 25.796 113.114 1.00 21.91 95 ARG A C 1
ATOM 714 O O . ARG A 1 116 ? 38.079 25.700 112.205 1.00 22.56 95 ARG A O 1
ATOM 722 N N . LEU A 1 117 ? 35.942 25.924 112.885 1.00 20.81 96 LEU A N 1
ATOM 723 C CA . LEU A 1 117 ? 35.414 26.044 111.548 1.00 21.59 96 LEU A CA 1
ATOM 724 C C . LEU A 1 117 ? 34.593 27.326 111.469 1.00 23.41 96 LEU A C 1
ATOM 725 O O . LEU A 1 117 ? 33.879 27.671 112.410 1.00 26.68 96 LEU A O 1
ATOM 730 N N . LYS A 1 118 ? 34.651 27.977 110.318 1.00 21.81 97 LYS A N 1
ATOM 731 C CA . LYS A 1 118 ? 33.814 29.136 110.030 1.00 21.74 97 LYS A CA 1
ATOM 732 C C . LYS A 1 118 ? 32.721 28.736 109.060 1.00 22.10 97 LYS A C 1
ATOM 733 O O . LYS A 1 118 ? 32.985 28.126 108.015 1.00 21.85 97 LYS A O 1
ATOM 735 N N . GLY A 1 119 ? 31.481 29.058 109.407 1.00 21.44 98 GLY A N 1
ATOM 736 C CA . GLY A 1 119 ? 30.360 28.870 108.497 1.00 22.54 98 GLY A CA 1
ATOM 737 C C . GLY A 1 119 ? 30.076 30.088 107.632 1.00 23.90 98 GLY A C 1
ATOM 738 O O . GLY A 1 119 ? 30.418 31.234 107.999 1.00 23.91 98 GLY A O 1
ATOM 739 N N . ASP A 1 120 ? 29.438 29.858 106.497 1.00 24.60 99 ASP A N 1
ATOM 740 C CA . ASP A 1 120 ? 29.004 30.955 105.641 1.00 28.23 99 ASP A CA 1
ATOM 741 C C . ASP A 1 120 ? 28.033 31.858 106.392 1.00 27.82 99 ASP A C 1
ATOM 742 O O . ASP A 1 120 ? 27.950 33.052 106.110 1.00 29.39 99 ASP A O 1
ATOM 747 N N . SER A 1 121 ? 27.306 31.284 107.344 1.00 26.48 100 SER A N 1
ATOM 748 C CA . SER A 1 121 ? 26.446 32.029 108.273 1.00 26.66 100 SER A CA 1
ATOM 749 C C . SER A 1 121 ? 27.196 33.078 109.123 1.00 27.34 100 SER A C 1
ATOM 750 O O . SER A 1 121 ? 26.563 33.962 109.693 1.00 27.51 100 SER A O 1
ATOM 753 N N . GLY A 1 122 ? 28.514 32.932 109.260 1.00 26.19 101 GLY A N 1
ATOM 754 C CA . GLY A 1 122 ? 29.306 33.700 110.207 1.00 24.39 101 GLY A CA 1
ATOM 755 C C . GLY A 1 122 ? 29.596 33.006 111.534 1.00 23.28 101 GLY A C 1
ATOM 756 O O . GLY A 1 122 ? 30.508 33.406 112.260 1.00 24.03 101 GLY A O 1
ATOM 757 N N . THR A 1 123 ? 28.885 31.932 111.825 1.00 22.18 102 THR A N 1
ATOM 758 C CA . THR A 1 123 ? 29.083 31.183 113.030 1.00 21.22 102 THR A CA 1
ATOM 759 C C . THR A 1 123 ? 30.441 30.498 113.039 1.00 22.22 102 THR A C 1
ATOM 760 O O . THR A 1 123 ? 30.913 29.999 112.027 1.00 21.86 102 THR A O 1
ATOM 764 N N . ILE A 1 124 ? 31.056 30.502 114.199 1.00 21.54 103 ILE A N 1
ATOM 765 C CA . ILE A 1 124 ? 32.292 29.805 114.430 1.00 22.45 103 ILE A CA 1
ATOM 766 C C . ILE A 1 124 ? 31.941 28.506 115.123 1.00 21.13 103 ILE A C 1
ATOM 767 O O . ILE A 1 124 ? 31.371 28.533 116.219 1.00 21.27 103 ILE A O 1
ATOM 772 N N . TYR A 1 125 ? 32.234 27.378 114.482 1.00 19.37 104 TYR A N 1
ATOM 773 C CA . TYR A 1 125 ? 32.023 26.095 115.082 1.00 18.99 104 TYR A CA 1
ATOM 774 C C . TYR A 1 125 ? 33.315 25.590 115.693 1.00 19.16 104 TYR A C 1
ATOM 775 O O . TYR A 1 125 ? 34.379 25.792 115.124 1.00 20.96 104 TYR A O 1
ATOM 784 N N . THR A 1 126 ? 33.235 24.944 116.861 1.00 18.93 105 THR A N 1
ATOM 785 C CA . THR A 1 126 ? 34.423 24.315 117.416 1.00 18.40 105 THR A CA 1
ATOM 786 C C . THR A 1 126 ? 34.125 22.869 117.740 1.00 17.74 105 THR A C 1
ATOM 787 O O . THR A 1 126 ? 32.969 22.493 118.032 1.00 18.51 105 THR A O 1
ATOM 791 N N . CYS A 1 127 ? 35.157 22.041 117.607 1.00 17.86 106 CYS A N 1
ATOM 792 C CA . CYS A 1 127 ? 34.994 20.606 117.881 1.00 17.32 106 CYS A CA 1
ATOM 793 C C . CYS A 1 127 ? 36.262 19.952 118.352 1.00 17.12 106 CYS A C 1
ATOM 794 O O . CYS A 1 127 ? 37.350 20.436 118.066 1.00 17.82 106 CYS A O 1
ATOM 797 N N . ASP A 1 128 ? 36.114 18.900 119.145 1.00 16.74 107 ASP A N 1
ATOM 798 C CA . ASP A 1 128 ? 37.269 18.160 119.657 1.00 17.98 107 ASP A CA 1
ATOM 799 C C . ASP A 1 128 ? 37.824 17.176 118.611 1.00 17.10 107 ASP A C 1
ATOM 800 O O . ASP A 1 128 ? 39.038 16.951 118.563 1.00 16.20 107 ASP A O 1
ATOM 805 N N . ALA A 1 129 ? 36.934 16.649 117.774 1.00 16.67 108 ALA A N 1
ATOM 806 C CA . ALA A 1 129 ? 37.330 15.867 116.608 1.00 15.39 108 ALA A CA 1
ATOM 807 C C . ALA A 1 129 ? 36.473 16.286 115.411 1.00 14.88 108 ALA A C 1
ATOM 808 O O . ALA A 1 129 ? 35.294 16.598 115.527 1.00 15.25 108 ALA A O 1
ATOM 810 N N . LEU A 1 130 ? 37.077 16.180 114.238 1.00 14.29 109 LEU A N 1
ATOM 811 C CA . LEU A 1 130 ? 36.489 16.573 113.002 1.00 14.31 109 LEU A CA 1
ATOM 812 C C . LEU A 1 130 ? 36.452 15.415 112.030 1.00 14.74 109 LEU A C 1
ATOM 813 O O . LEU A 1 130 ? 37.461 14.768 111.833 1.00 14.88 109 LEU A O 1
ATOM 818 N N . ILE A 1 131 ? 35.289 15.191 111.428 1.00 14.30 110 ILE A N 1
ATOM 819 C CA . ILE A 1 131 ? 35.124 14.209 110.380 1.00 14.19 110 ILE A CA 1
ATOM 820 C C . ILE A 1 131 ? 34.722 14.914 109.088 1.00 14.11 110 ILE A C 1
ATOM 821 O O . ILE A 1 131 ? 33.675 15.551 108.992 1.00 14.63 110 ILE A O 1
ATOM 826 N N . ILE A 1 132 ? 35.576 14.770 108.099 1.00 13.88 111 ILE A N 1
ATOM 827 C CA . ILE A 1 132 ? 35.396 15.379 106.798 1.00 14.20 111 ILE A CA 1
ATOM 828 C C . ILE A 1 132 ? 34.723 14.377 105.867 1.00 13.83 111 ILE A C 1
ATOM 829 O O . ILE A 1 132 ? 35.286 13.309 105.622 1.00 13.66 111 ILE A O 1
ATOM 834 N N . ALA A 1 133 ? 33.549 14.727 105.350 1.00 13.99 112 ALA A N 1
ATOM 835 C CA . ALA A 1 133 ? 32.795 13.825 104.445 1.00 14.27 112 ALA A CA 1
ATOM 836 C C . ALA A 1 133 ? 32.211 14.626 103.279 1.00 13.87 112 ALA A C 1
ATOM 837 O O . ALA A 1 133 ? 31.026 14.521 102.953 1.00 13.91 112 ALA A O 1
ATOM 839 N N . THR A 1 134 ? 33.082 15.391 102.634 1.00 14.11 113 THR A N 1
ATOM 840 C CA . THR A 1 134 ? 32.665 16.390 101.643 1.00 14.50 113 THR A CA 1
ATOM 841 C C . THR A 1 134 ? 32.476 15.874 100.216 1.00 14.96 113 THR A C 1
ATOM 842 O O . THR A 1 134 ? 32.031 16.635 99.337 1.00 15.93 113 THR A O 1
ATOM 846 N N . GLY A 1 135 ? 32.805 14.626 99.972 1.00 14.72 114 GLY A N 1
ATOM 847 C CA . GLY A 1 135 ? 32.535 13.998 98.705 1.00 16.51 114 GLY A CA 1
ATOM 848 C C . GLY A 1 135 ? 33.521 14.308 97.584 1.00 16.36 114 GLY A C 1
ATOM 849 O O . GLY A 1 135 ? 34.519 14.986 97.768 1.00 16.02 114 GLY A O 1
ATOM 850 N N . ALA A 1 136 ? 33.223 13.769 96.399 1.00 18.91 115 ALA A N 1
ATOM 851 C CA . ALA A 1 136 ? 33.981 14.007 95.153 1.00 18.75 115 ALA A CA 1
ATOM 852 C C . ALA A 1 136 ? 33.070 13.842 93.968 1.00 22.29 115 ALA A C 1
ATOM 853 O O . ALA A 1 136 ? 32.948 12.723 93.462 1.00 25.29 115 ALA A O 1
ATOM 855 N N . GLN A 1 137 ? 32.431 14.947 93.538 1.00 22.06 116 GLN A N 1
ATOM 856 C CA . GLN A 1 137 ? 31.436 14.932 92.476 1.00 22.47 116 GLN A CA 1
ATOM 857 C C . GLN A 1 137 ? 32.050 14.496 91.139 1.00 23.21 116 GLN A C 1
ATOM 858 O O . GLN A 1 137 ? 33.123 14.936 90.784 1.00 22.27 116 GLN A O 1
ATOM 860 N N . ALA A 1 138 ? 31.335 13.638 90.419 1.00 24.26 117 ALA A N 1
ATOM 861 C CA . ALA A 1 138 ? 31.638 13.367 88.999 1.00 24.50 117 ALA A CA 1
ATOM 862 C C . ALA A 1 138 ? 31.682 14.669 88.259 1.00 23.76 117 ALA A C 1
ATOM 863 O O . ALA A 1 138 ? 30.821 15.543 88.460 1.00 24.47 117 ALA A O 1
ATOM 865 N N . LYS A 1 139 ? 32.665 14.805 87.375 1.00 23.45 118 LYS A N 1
ATOM 866 C CA . LYS A 1 139 ? 32.683 15.920 86.449 1.00 25.22 118 LYS A CA 1
ATOM 867 C C . LYS A 1 139 ? 31.827 15.615 85.208 1.00 25.33 118 LYS A C 1
ATOM 868 O O . LYS A 1 139 ? 31.749 14.469 84.758 1.00 24.11 118 LYS A O 1
ATOM 874 N N . TRP A 1 140 ? 31.215 16.662 84.680 1.00 23.62 119 TRP A N 1
ATOM 875 C CA . TRP A 1 140 ? 30.371 16.569 83.481 1.00 25.94 119 TRP A CA 1
ATOM 876 C C . TRP A 1 140 ? 30.954 17.387 82.326 1.00 25.34 119 TRP A C 1
ATOM 877 O O . TRP A 1 140 ? 31.820 18.243 82.504 1.00 26.34 119 TRP A O 1
ATOM 888 N N . LEU A 1 141 ? 30.486 17.119 81.117 1.00 26.74 120 LEU A N 1
ATOM 889 C CA . LEU A 1 141 ? 30.994 17.847 79.969 1.00 27.43 120 LEU A CA 1
ATOM 890 C C . LEU A 1 141 ? 30.547 19.306 79.932 1.00 28.31 120 LEU A C 1
ATOM 891 O O . LEU A 1 141 ? 31.244 20.149 79.374 1.00 30.04 120 LEU A O 1
ATOM 896 N N . GLY A 1 142 ? 29.387 19.584 80.487 1.00 27.21 121 GLY A N 1
ATOM 897 C CA . GLY A 1 142 ? 28.812 20.924 80.475 1.00 28.51 121 GLY A CA 1
ATOM 898 C C . GLY A 1 142 ? 27.778 21.118 79.372 1.00 29.40 121 GLY A C 1
ATOM 899 O O . GLY A 1 142 ? 27.453 22.254 79.005 1.00 30.18 121 GLY A O 1
ATOM 900 N N . LEU A 1 143 ? 27.221 20.019 78.855 1.00 28.20 122 LEU A N 1
ATOM 901 C CA . LEU A 1 143 ? 26.206 20.102 77.795 1.00 27.34 122 LEU A CA 1
ATOM 902 C C . LEU A 1 143 ? 24.832 20.111 78.385 1.00 26.89 122 LEU A C 1
ATOM 903 O O . LEU A 1 143 ? 24.541 19.334 79.249 1.00 28.59 122 LEU A O 1
ATOM 908 N N . GLU A 1 144 ? 23.958 20.980 77.870 1.00 28.45 123 GLU A N 1
ATOM 909 C CA . GLU A 1 14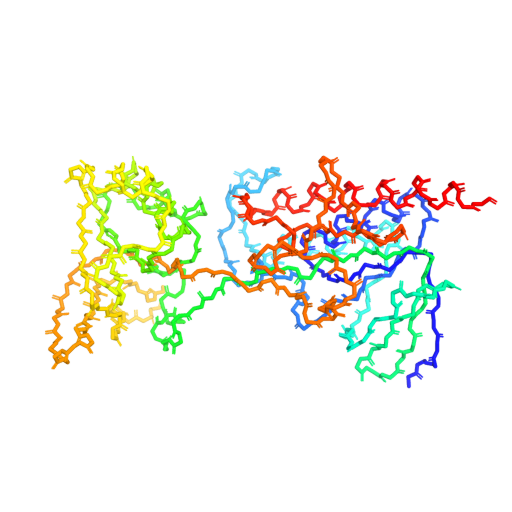4 ? 22.530 20.905 78.209 1.00 27.76 123 GLU A CA 1
ATOM 910 C C . GLU A 1 144 ? 21.939 19.536 77.961 1.00 27.75 123 GLU A C 1
ATOM 911 O O . GLU A 1 144 ? 21.103 19.055 78.737 1.00 27.88 123 GLU A O 1
ATOM 913 N N . SER A 1 145 ? 22.371 18.871 76.903 1.00 27.74 124 SER A N 1
ATOM 914 C CA . SER A 1 145 ? 21.827 17.545 76.620 1.00 26.86 124 SER A CA 1
ATOM 915 C C . SER A 1 145 ? 22.224 16.499 77.686 1.00 27.54 124 SER A C 1
ATOM 916 O O . SER A 1 145 ? 21.531 15.490 77.856 1.00 27.74 124 SER A O 1
ATOM 919 N N . GLU A 1 146 ? 23.301 16.732 78.422 1.00 26.29 125 GLU A N 1
ATOM 920 C CA . GLU A 1 146 ? 23.579 15.841 79.569 1.00 27.64 125 GLU A CA 1
ATOM 921 C C . GLU A 1 146 ? 22.454 15.864 80.555 1.00 28.27 125 GLU A C 1
ATOM 922 O O . GLU A 1 146 ? 22.042 14.821 81.012 1.00 27.54 125 GLU A O 1
ATOM 928 N N . GLN A 1 147 ? 21.968 17.057 80.906 1.00 32.90 126 GLN A N 1
ATOM 929 C CA . GLN A 1 147 ? 20.800 17.164 81.802 1.00 35.50 126 GLN A CA 1
ATOM 930 C C . GLN A 1 147 ? 19.547 16.533 81.221 1.00 33.32 126 GLN A C 1
ATOM 931 O O . GLN A 1 147 ? 18.857 15.753 81.902 1.00 31.13 126 GLN A O 1
ATOM 937 N N . THR A 1 148 ? 19.245 16.867 79.965 1.00 30.57 127 THR A N 1
ATOM 938 C CA . THR A 1 148 ? 18.043 16.347 79.317 1.00 30.88 127 THR A CA 1
ATOM 939 C C . THR A 1 148 ? 17.912 14.834 79.400 1.00 29.45 127 THR A C 1
ATOM 940 O O . THR A 1 148 ? 16.829 14.302 79.668 1.00 28.93 127 THR A O 1
ATOM 944 N N . PHE A 1 149 ? 19.028 14.143 79.175 1.00 28.14 128 PHE A N 1
ATOM 945 C CA . PHE A 1 149 ? 19.037 12.687 79.115 1.00 27.05 128 PHE A CA 1
ATOM 946 C C . PHE A 1 149 ? 19.522 12.006 80.398 1.00 27.94 128 PHE A C 1
ATOM 947 O O . PHE A 1 149 ? 19.671 10.780 80.429 1.00 24.78 128 PHE A O 1
ATOM 955 N N . MET A 1 150 ? 19.728 12.788 81.455 1.00 31.93 129 MET A N 1
ATOM 956 C CA . MET A 1 150 ? 20.192 12.244 82.742 1.00 34.25 129 MET A CA 1
ATOM 957 C C . MET A 1 150 ? 19.245 11.154 83.214 1.00 35.47 129 MET A C 1
ATOM 958 O O . MET A 1 150 ? 18.021 11.348 83.283 1.00 37.05 129 MET A O 1
ATOM 963 N N . GLY A 1 151 ? 19.794 9.989 83.506 1.00 36.63 130 GLY A N 1
ATOM 964 C CA . GLY A 1 151 ? 18.954 8.848 83.854 1.00 38.97 130 GLY A CA 1
ATOM 965 C C . GLY A 1 151 ? 18.152 8.243 82.704 1.00 38.39 130 GLY A C 1
ATOM 966 O O . GLY A 1 151 ? 17.469 7.254 82.923 1.00 41.92 130 GLY A O 1
ATOM 967 N N . GLY A 1 152 ? 18.201 8.821 81.491 1.00 33.11 131 GLY A N 1
ATOM 968 C CA . GLY A 1 152 ? 17.570 8.213 80.299 1.00 29.07 131 GLY A CA 1
ATOM 969 C C . GLY A 1 152 ? 18.616 7.820 79.239 1.00 27.49 131 GLY A C 1
ATOM 970 O O . GLY A 1 152 ? 18.356 7.848 78.028 1.00 25.58 131 GLY A O 1
ATOM 971 N N . GLY A 1 153 ? 19.792 7.427 79.708 1.00 23.99 132 GLY A N 1
ATOM 972 C CA . GLY A 1 153 ? 20.898 7.074 78.831 1.00 24.89 132 GLY A CA 1
ATOM 973 C C . GLY A 1 153 ? 22.174 7.851 79.071 1.00 22.64 132 GLY A C 1
ATOM 974 O O . GLY A 1 153 ? 23.159 7.584 78.423 1.00 23.39 132 GLY A O 1
ATOM 975 N N . VAL A 1 154 ? 22.169 8.854 79.939 1.00 21.76 133 VAL A N 1
ATOM 976 C CA . VAL A 1 154 ? 23.382 9.538 80.325 1.00 21.51 133 VAL A CA 1
ATOM 977 C C . VAL A 1 154 ? 23.621 9.159 81.794 1.00 22.92 133 VAL A C 1
ATOM 978 O O . VAL A 1 154 ? 22.732 9.299 82.657 1.00 22.14 133 VAL A O 1
ATOM 982 N N . SER A 1 155 ? 24.840 8.742 82.063 1.00 22.36 134 SER A N 1
ATOM 983 C CA . SER A 1 155 ? 25.267 8.305 83.391 1.00 22.04 134 SER A CA 1
ATOM 984 C C . SER A 1 155 ? 26.703 8.740 83.589 1.00 22.07 134 SER A C 1
ATOM 985 O O . SER A 1 155 ? 27.437 8.933 82.613 1.00 18.65 134 SER A O 1
ATOM 988 N N . ALA A 1 156 ? 27.120 8.890 84.852 1.00 21.82 135 ALA A N 1
ATOM 989 C CA . ALA A 1 156 ? 28.527 9.050 85.177 1.00 23.33 135 ALA A CA 1
ATOM 990 C C . ALA A 1 156 ? 29.029 7.888 86.055 1.00 24.34 135 ALA A C 1
ATOM 991 O O . ALA A 1 156 ? 30.108 7.971 86.642 1.00 24.46 135 ALA A O 1
ATOM 993 N N . CYS A 1 157 ? 28.282 6.788 86.096 1.00 22.95 136 CYS A N 1
ATOM 994 C CA . CYS A 1 157 ? 28.696 5.646 86.920 1.00 23.17 136 CYS A CA 1
ATOM 995 C C . CYS A 1 157 ? 28.319 4.307 86.297 1.00 20.68 136 CYS A C 1
ATOM 996 O O . CYS A 1 157 ? 27.168 3.906 86.299 1.00 21.12 136 CYS A O 1
ATOM 999 N N . ALA A 1 158 ? 29.311 3.622 85.750 1.00 20.24 137 ALA A N 1
ATOM 1000 C CA . ALA A 1 158 ? 29.120 2.374 85.069 1.00 20.55 137 ALA A CA 1
ATOM 1001 C C . ALA A 1 158 ? 28.744 1.282 86.045 1.00 21.45 137 ALA A C 1
ATOM 1002 O O . ALA A 1 158 ? 27.949 0.411 85.735 1.00 21.06 137 ALA A O 1
ATOM 1004 N N . THR A 1 159 ? 29.313 1.334 87.244 1.00 22.43 138 THR A N 1
ATOM 1005 C CA . THR A 1 159 ? 28.927 0.367 88.271 1.00 25.24 138 THR A CA 1
ATOM 1006 C C . THR A 1 159 ? 27.438 0.434 88.553 1.00 26.14 138 THR A C 1
ATOM 1007 O O . THR A 1 159 ? 26.763 -0.593 88.652 1.00 29.49 138 THR A O 1
ATOM 1011 N N . CYS A 1 160 ? 26.924 1.648 88.645 1.00 26.00 139 CYS A N 1
ATOM 1012 C CA . CYS A 1 160 ? 25.534 1.906 88.910 1.00 28.33 139 CYS A CA 1
ATOM 1013 C C . CYS A 1 160 ? 24.612 1.454 87.781 1.00 30.46 139 CYS A C 1
ATOM 1014 O O . CYS A 1 160 ? 23.594 0.798 88.023 1.00 31.19 139 CYS A O 1
ATOM 1017 N N . ASP A 1 161 ? 24.946 1.819 86.546 1.00 26.54 140 ASP A N 1
ATOM 1018 C CA . ASP A 1 161 ? 23.969 1.732 85.440 1.00 27.58 140 ASP A CA 1
ATOM 1019 C C . ASP A 1 161 ? 24.324 0.763 84.326 1.00 25.20 140 ASP A C 1
ATOM 1020 O O . ASP A 1 161 ? 23.500 0.487 83.450 1.00 26.32 140 ASP A O 1
ATOM 1025 N N . GLY A 1 162 ? 25.544 0.236 84.350 1.00 23.95 141 GLY A N 1
ATOM 1026 C CA . GLY A 1 162 ? 26.006 -0.641 83.304 1.00 23.70 141 GLY A CA 1
ATOM 1027 C C . GLY A 1 162 ? 25.095 -1.822 83.041 1.00 25.32 141 GLY A C 1
ATOM 1028 O O . GLY A 1 162 ? 24.916 -2.235 81.899 1.00 23.58 141 GLY A O 1
ATOM 1029 N N . PHE A 1 163 ? 24.529 -2.374 84.127 1.00 25.23 142 PHE A N 1
ATOM 1030 C CA . PHE A 1 163 ? 23.694 -3.548 84.077 1.00 28.06 142 PHE A CA 1
ATOM 1031 C C . PHE A 1 163 ? 22.537 -3.371 83.077 1.00 26.69 142 PHE A C 1
ATOM 1032 O O . PHE A 1 163 ? 22.180 -4.305 82.340 1.00 25.03 142 PHE A O 1
ATOM 1040 N N . PHE A 1 164 ? 21.969 -2.168 83.058 1.00 27.17 143 PHE A N 1
ATOM 1041 C CA . PHE A 1 164 ? 20.829 -1.863 82.161 1.00 30.54 143 PHE A CA 1
ATOM 1042 C C . PHE A 1 164 ? 21.187 -1.908 80.668 1.00 30.74 143 PHE A C 1
ATOM 1043 O O . PHE A 1 164 ? 20.274 -1.944 79.833 1.00 31.08 143 PHE A O 1
ATOM 1051 N N . TYR A 1 165 ? 22.488 -1.932 80.346 1.00 28.35 144 TYR A N 1
ATOM 1052 C CA . TYR A 1 165 ? 22.986 -1.854 78.962 1.00 28.12 144 TYR A CA 1
ATOM 1053 C C . TYR A 1 165 ? 23.528 -3.160 78.467 1.00 28.94 144 TYR A C 1
ATOM 1054 O O . TYR A 1 165 ? 24.221 -3.219 77.458 1.00 26.76 144 TYR A O 1
ATOM 1063 N N . ARG A 1 166 ? 23.152 -4.224 79.175 1.00 29.57 145 ARG A N 1
ATOM 1064 C CA . ARG A 1 166 ? 23.367 -5.588 78.737 1.00 33.46 145 ARG A CA 1
ATOM 1065 C C . ARG A 1 166 ? 22.992 -5.750 77.274 1.00 31.28 145 ARG A C 1
ATOM 1066 O O . ARG A 1 166 ? 21.851 -5.508 76.885 1.00 32.44 145 ARG A O 1
ATOM 1068 N N . GLY A 1 167 ? 23.959 -6.156 76.456 1.00 33.37 146 GLY A N 1
ATOM 1069 C CA . GLY A 1 167 ? 23.752 -6.353 75.020 1.00 33.71 146 GLY A CA 1
ATOM 1070 C C . GLY A 1 167 ? 23.402 -5.109 74.208 1.00 34.46 146 GLY A C 1
ATOM 1071 O O . GLY A 1 167 ? 22.928 -5.227 73.082 1.00 34.42 146 GLY A O 1
ATOM 1072 N N . LYS A 1 168 ? 23.627 -3.924 74.778 1.00 31.82 147 LYS A N 1
ATOM 1073 C CA . LYS A 1 168 ? 23.399 -2.648 74.079 1.00 29.80 147 LYS A CA 1
ATOM 1074 C C . LYS A 1 168 ? 24.746 -2.009 73.709 1.00 27.49 147 LYS A C 1
ATOM 1075 O O . LYS A 1 168 ? 25.809 -2.433 74.189 1.00 28.78 147 LYS A O 1
ATOM 1081 N N . ASP A 1 169 ? 24.716 -0.993 72.836 1.00 25.41 148 ASP A N 1
ATOM 1082 C CA . ASP A 1 169 ? 25.933 -0.311 72.391 1.00 25.20 148 ASP A CA 1
ATOM 1083 C C . ASP A 1 169 ? 25.995 0.975 73.164 1.00 22.86 148 ASP A C 1
ATOM 1084 O O . ASP A 1 169 ? 25.001 1.678 73.270 1.00 23.43 148 ASP A O 1
ATOM 1089 N N . VAL A 1 170 ? 27.148 1.252 73.764 1.00 20.95 149 VAL A N 1
ATOM 1090 C CA . VAL A 1 170 ? 27.294 2.441 74.587 1.00 20.09 149 VAL A CA 1
ATOM 1091 C C . VAL A 1 170 ? 28.557 3.187 74.230 1.00 18.50 149 VAL A C 1
ATOM 1092 O O . VAL A 1 170 ? 29.465 2.636 73.625 1.00 19.19 149 VAL A O 1
ATOM 1096 N N . VAL A 1 171 ? 28.586 4.454 74.612 1.00 18.02 150 VAL A N 1
ATOM 1097 C CA . VAL A 1 171 ? 29.714 5.330 74.481 1.00 17.55 150 VAL A CA 1
ATOM 1098 C C . VAL A 1 171 ? 30.258 5.677 75.872 1.00 17.90 150 VAL A C 1
ATOM 1099 O O . VAL A 1 171 ? 29.486 5.887 76.806 1.00 19.49 150 VAL A O 1
ATOM 1103 N N . VAL A 1 172 ? 31.572 5.697 76.006 1.00 17.50 151 VAL A N 1
ATOM 1104 C CA . VAL A 1 172 ? 32.248 6.190 77.187 1.00 17.59 151 VAL A CA 1
ATOM 1105 C C . VAL A 1 172 ? 33.070 7.386 76.778 1.00 17.82 151 VAL A C 1
ATOM 1106 O O . VAL A 1 172 ? 33.781 7.350 75.764 1.00 17.48 151 VAL A O 1
ATOM 1110 N N . VAL A 1 173 ? 32.957 8.477 77.521 1.00 17.74 152 VAL A N 1
ATOM 1111 C CA . VAL A 1 173 ? 33.690 9.690 77.223 1.00 18.90 152 VAL A CA 1
ATOM 1112 C C . VAL A 1 173 ? 34.793 9.876 78.249 1.00 20.71 152 VAL A C 1
ATOM 1113 O O . VAL A 1 173 ? 34.542 9.850 79.459 1.00 21.12 152 VAL A O 1
ATOM 1117 N N . GLY A 1 174 ? 36.008 10.054 77.761 1.00 19.74 153 GLY A N 1
ATOM 1118 C CA . GLY A 1 174 ? 37.156 10.318 78.607 1.00 20.05 153 GLY A CA 1
ATOM 1119 C C . GLY A 1 174 ? 38.342 9.477 78.211 1.00 21.94 153 GLY A C 1
ATOM 1120 O O . GLY A 1 174 ? 38.248 8.566 77.389 1.00 23.34 153 GLY A O 1
ATOM 1121 N N . GLY A 1 175 ? 39.482 9.753 78.816 1.00 24.32 154 GLY A N 1
ATOM 1122 C CA . GLY A 1 175 ? 40.688 9.025 78.447 1.00 24.94 154 GLY A CA 1
ATOM 1123 C C . GLY A 1 175 ? 41.721 8.869 79.542 1.00 25.50 154 GLY A C 1
ATOM 1124 O O . GLY A 1 175 ? 42.898 8.645 79.244 1.00 27.22 154 GLY A O 1
ATOM 1125 N N . GLY A 1 176 ? 41.307 9.064 80.779 1.00 24.45 155 GLY A N 1
ATOM 1126 C CA . GLY A 1 176 ? 42.178 8.852 81.933 1.00 27.37 155 GLY A CA 1
ATOM 1127 C C . GLY A 1 176 ? 41.928 7.470 82.491 1.00 26.72 155 GLY A C 1
ATOM 1128 O O . GLY A 1 176 ? 41.221 6.641 81.886 1.00 24.69 155 GLY A O 1
ATOM 1129 N N . ASN A 1 177 ? 42.495 7.200 83.668 1.00 27.74 156 ASN A N 1
ATOM 1130 C CA . ASN A 1 177 ? 42.290 5.895 84.280 1.00 28.11 156 ASN A CA 1
ATOM 1131 C C . ASN A 1 177 ? 40.822 5.574 84.538 1.00 24.15 156 ASN A C 1
ATOM 1132 O O . ASN A 1 177 ? 40.418 4.449 84.339 1.00 24.35 156 ASN A O 1
ATOM 1137 N N . THR A 1 178 ? 40.037 6.564 84.939 1.00 23.37 157 THR A N 1
ATOM 1138 C CA . THR A 1 178 ? 38.605 6.375 85.168 1.00 23.35 157 THR A CA 1
ATOM 1139 C C . THR A 1 178 ? 37.898 5.892 83.882 1.00 22.29 157 THR A C 1
ATOM 1140 O O . THR A 1 178 ? 37.146 4.927 83.912 1.00 22.74 157 THR A O 1
ATOM 1144 N N . ALA A 1 179 ? 38.145 6.561 82.774 1.00 20.77 158 ALA A N 1
ATOM 1145 C CA . ALA A 1 179 ? 37.487 6.163 81.522 1.00 20.78 158 ALA A CA 1
ATOM 1146 C C . ALA A 1 179 ? 37.891 4.762 81.109 1.00 20.05 158 ALA A C 1
ATOM 1147 O O . ALA A 1 179 ? 37.054 3.970 80.678 1.00 18.86 158 ALA A O 1
ATOM 1149 N N . VAL A 1 180 ? 39.182 4.442 81.257 1.00 21.62 159 VAL A N 1
ATOM 1150 C CA . VAL A 1 180 ? 39.665 3.120 80.902 1.00 23.07 159 VAL A CA 1
ATOM 1151 C C . VAL A 1 180 ? 39.017 2.061 81.767 1.00 22.88 159 VAL A C 1
ATOM 1152 O O . VAL A 1 180 ? 38.586 1.033 81.275 1.00 22.33 159 VAL A O 1
ATOM 1156 N N . GLU A 1 181 ? 38.938 2.331 83.073 1.00 22.66 160 GLU A N 1
ATOM 1157 C CA A GLU A 1 181 ? 38.297 1.415 84.006 0.50 22.54 160 GLU A CA 1
ATOM 1158 C CA B GLU A 1 181 ? 38.270 1.438 84.017 0.50 23.37 160 GLU A CA 1
ATOM 1159 C C . GLU A 1 181 ? 36.796 1.241 83.694 1.00 21.78 160 GLU A C 1
ATOM 1160 O O . GLU A 1 181 ? 36.295 0.123 83.689 1.00 20.97 160 GLU A O 1
ATOM 1171 N N . GLU A 1 182 ? 36.104 2.350 83.456 1.00 21.25 161 GLU A N 1
ATOM 1172 C CA . GLU A 1 182 ? 34.649 2.306 83.182 1.00 20.85 161 GLU A CA 1
ATOM 1173 C C . GLU A 1 182 ? 34.365 1.541 81.875 1.00 19.06 161 GLU A C 1
ATOM 1174 O O . GLU A 1 182 ? 33.471 0.728 81.799 1.00 17.50 161 GLU A O 1
ATOM 1180 N N . ALA A 1 183 ? 35.164 1.820 80.846 1.00 20.06 162 ALA A N 1
ATOM 1181 C CA . ALA A 1 183 ? 35.032 1.124 79.562 1.00 19.00 162 ALA A CA 1
ATOM 1182 C C . ALA A 1 183 ? 35.333 -0.345 79.683 1.00 19.78 162 ALA A C 1
ATOM 1183 O O . ALA A 1 183 ? 34.655 -1.165 79.112 1.00 18.87 162 ALA A O 1
ATOM 1185 N N . LEU A 1 184 ? 36.380 -0.698 80.433 1.00 19.60 163 LEU A N 1
ATOM 1186 C CA . LEU A 1 184 ? 36.678 -2.108 80.604 1.00 21.50 163 LEU A CA 1
ATOM 1187 C C . LEU A 1 184 ? 35.543 -2.824 81.305 1.00 21.24 163 LEU A C 1
ATOM 1188 O O . LEU A 1 184 ? 35.145 -3.906 80.887 1.00 21.31 163 LEU A O 1
ATOM 1193 N N . TYR A 1 185 ? 34.999 -2.220 82.359 1.00 20.66 164 TYR A N 1
ATOM 1194 C CA . TYR A 1 185 ? 33.836 -2.767 83.055 1.00 21.48 164 TYR A CA 1
ATOM 1195 C C . TYR A 1 185 ? 32.659 -2.953 82.104 1.00 22.48 164 TYR A C 1
ATOM 1196 O O . TYR A 1 185 ? 32.025 -4.011 82.025 1.00 21.42 164 TYR A O 1
ATOM 1205 N N . LEU A 1 186 ? 32.331 -1.903 81.369 1.00 21.10 165 LEU A N 1
ATOM 1206 C CA . LEU A 1 186 ? 31.228 -2.010 80.436 1.00 20.84 165 LEU A CA 1
ATOM 1207 C C . LEU A 1 186 ? 31.476 -3.006 79.273 1.00 20.22 165 LEU A C 1
ATOM 1208 O O . LEU A 1 186 ? 30.528 -3.577 78.758 1.00 22.14 165 LEU A O 1
ATOM 1213 N N . SER A 1 187 ? 32.729 -3.237 78.881 1.00 21.83 166 SER A N 1
ATOM 1214 C CA . SER A 1 187 ? 33.038 -4.125 77.727 1.00 22.41 166 SER A CA 1
ATOM 1215 C C . SER A 1 187 ? 32.585 -5.560 77.982 1.00 24.79 166 SER A C 1
ATOM 1216 O O . SER A 1 187 ? 32.257 -6.301 77.060 1.00 25.57 166 SER A O 1
ATOM 1219 N N . HIS A 1 188 ? 32.512 -5.920 79.265 1.00 25.61 167 HIS A N 1
ATOM 1220 C CA . HIS A 1 188 ? 32.083 -7.250 79.700 1.00 28.27 167 HIS A CA 1
ATOM 1221 C C . HIS A 1 188 ? 30.537 -7.385 79.746 1.00 29.69 167 HIS A C 1
ATOM 1222 O O . HIS A 1 188 ? 29.998 -8.514 79.794 1.00 31.26 167 HIS A O 1
ATOM 1229 N N . ILE A 1 189 ? 29.821 -6.250 79.699 1.00 25.57 168 ILE A N 1
ATOM 1230 C CA . ILE A 1 189 ? 28.369 -6.207 79.839 1.00 26.20 168 ILE A CA 1
ATOM 1231 C C . ILE A 1 189 ? 27.684 -5.795 78.522 1.00 28.08 168 ILE A C 1
ATOM 1232 O O . ILE A 1 189 ? 26.765 -6.460 78.053 1.00 27.48 168 ILE A O 1
ATOM 1237 N N . ALA A 1 190 ? 28.124 -4.664 77.975 1.00 26.13 169 ALA A N 1
ATOM 1238 C CA . ALA A 1 190 ? 27.511 -4.116 76.760 1.00 27.35 169 ALA A CA 1
ATOM 1239 C C . ALA A 1 190 ? 27.925 -4.936 75.554 1.00 27.66 169 ALA A C 1
ATOM 1240 O O . ALA A 1 190 ? 28.973 -5.578 75.571 1.00 29.67 169 ALA A O 1
ATOM 1242 N N . LYS A 1 191 ? 27.097 -4.902 74.512 1.00 27.21 170 LYS A N 1
ATOM 1243 C CA . LYS A 1 191 ? 27.444 -5.499 73.226 1.00 27.92 170 LYS A CA 1
ATOM 1244 C C . LYS A 1 191 ? 28.672 -4.834 72.643 1.00 26.25 170 LYS A C 1
ATOM 1245 O O . LYS A 1 191 ? 29.554 -5.497 72.095 1.00 28.14 170 LYS A O 1
ATOM 1251 N N . SER A 1 192 ? 28.740 -3.510 72.765 1.00 24.26 171 SER A N 1
ATOM 1252 C CA . SER A 1 192 ? 29.916 -2.765 72.337 1.00 23.43 171 SER A CA 1
ATOM 1253 C C . SER A 1 192 ? 30.103 -1.495 73.131 1.00 20.49 171 SER A C 1
ATOM 1254 O O . SER A 1 192 ? 29.138 -0.929 73.664 1.00 21.11 171 SER A O 1
ATOM 1257 N N . VAL A 1 193 ? 31.358 -1.060 73.155 1.00 19.84 172 VAL A N 1
ATOM 1258 C CA . VAL A 1 193 ? 31.771 0.158 73.800 1.00 19.49 172 VAL A CA 1
ATOM 1259 C C . VAL A 1 193 ? 32.579 0.995 72.808 1.00 19.69 172 VAL A C 1
ATOM 1260 O O . VAL A 1 193 ? 33.552 0.512 72.206 1.00 20.05 172 VAL A O 1
ATOM 1264 N N . THR A 1 194 ? 32.173 2.252 72.645 1.00 18.97 173 THR A N 1
ATOM 1265 C CA . THR A 1 194 ? 32.933 3.213 71.833 1.00 18.69 173 THR A CA 1
ATOM 1266 C C . THR A 1 194 ? 33.447 4.301 72.761 1.00 18.58 173 THR A C 1
ATOM 1267 O O . THR A 1 194 ? 32.656 4.999 73.396 1.00 18.70 173 THR A O 1
ATOM 1271 N N . ILE A 1 195 ? 34.754 4.415 72.877 1.00 18.21 174 ILE A N 1
ATOM 1272 C CA . ILE A 1 195 ? 35.342 5.444 73.718 1.00 20.66 174 ILE A CA 1
ATOM 1273 C C . ILE A 1 195 ? 35.692 6.649 72.894 1.00 20.72 174 ILE A C 1
ATOM 1274 O O . ILE A 1 195 ? 36.237 6.516 71.810 1.00 23.24 174 ILE A O 1
ATOM 1279 N N . VAL A 1 196 ? 35.383 7.832 73.418 1.00 19.64 175 VAL A N 1
ATOM 1280 C CA . VAL A 1 196 ? 35.566 9.082 72.706 1.00 19.49 175 VAL A CA 1
ATOM 1281 C C . VAL A 1 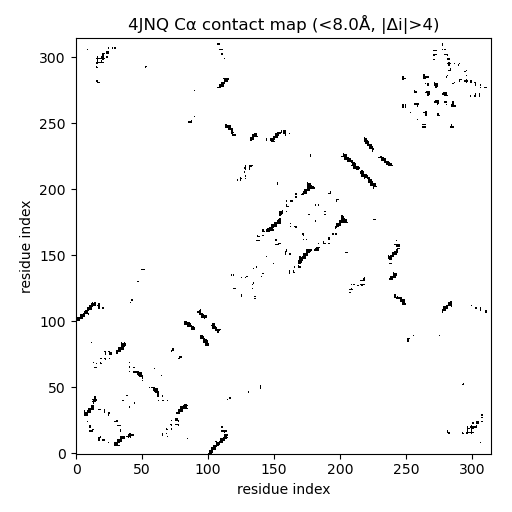196 ? 36.466 9.894 73.609 1.00 21.24 175 VAL A C 1
ATOM 1282 O O . VAL A 1 196 ? 36.128 10.096 74.774 1.00 20.64 175 VAL A O 1
ATOM 1286 N N . HIS A 1 197 ? 37.625 10.331 73.101 1.00 19.49 176 HIS A N 1
ATOM 1287 C CA . HIS A 1 197 ? 38.579 11.078 73.921 1.00 21.52 176 HIS A CA 1
ATOM 1288 C C . HIS A 1 197 ? 39.219 12.174 73.093 1.00 22.41 176 HIS A C 1
ATOM 1289 O O . HIS A 1 197 ? 39.443 11.975 71.912 1.00 19.81 176 HIS A O 1
ATOM 1296 N N . ARG A 1 198 ? 39.475 13.316 73.723 1.00 22.93 177 ARG A N 1
ATOM 1297 C CA . ARG A 1 198 ? 39.899 14.501 73.019 1.00 27.03 177 ARG A CA 1
ATOM 1298 C C . ARG A 1 198 ? 41.363 14.457 72.629 1.00 26.83 177 ARG A C 1
ATOM 1299 O O . ARG A 1 198 ? 41.792 15.319 71.877 1.00 25.32 177 ARG A O 1
ATOM 1307 N N . ARG A 1 199 ? 42.128 13.516 73.162 1.00 28.16 178 ARG A N 1
ATOM 1308 C CA . ARG A 1 199 ? 43.536 13.403 72.786 1.00 33.38 178 ARG A CA 1
ATOM 1309 C C . ARG A 1 199 ? 43.738 12.217 71.848 1.00 32.64 178 ARG A C 1
ATOM 1310 O O . ARG A 1 199 ? 42.789 11.504 71.514 1.00 29.07 178 ARG A O 1
ATOM 1318 N N . ASP A 1 200 ? 44.982 12.009 71.431 1.00 34.52 179 ASP A N 1
ATOM 1319 C CA . ASP A 1 200 ? 45.320 10.998 70.426 1.00 35.07 179 ASP A CA 1
ATOM 1320 C C . ASP A 1 200 ? 45.581 9.657 71.046 1.00 35.51 179 ASP A C 1
ATOM 1321 O O . ASP A 1 200 ? 45.833 8.694 70.338 1.00 41.55 179 ASP A O 1
ATOM 1326 N N . GLY A 1 201 ? 45.588 9.612 72.370 1.00 37.60 180 GLY A N 1
ATOM 1327 C CA . GLY A 1 201 ? 45.879 8.398 73.098 1.00 36.84 180 GLY A CA 1
ATOM 1328 C C . GLY A 1 201 ? 45.384 8.553 74.515 1.00 36.49 180 GLY A C 1
ATOM 1329 O O . GLY A 1 201 ? 45.036 9.659 74.947 1.00 35.90 180 GLY A O 1
ATOM 1330 N N . PHE A 1 202 ? 45.340 7.449 75.239 1.00 36.04 181 PHE A N 1
ATOM 1331 C CA . PHE A 1 202 ? 44.935 7.490 76.638 1.00 35.32 181 PHE A CA 1
ATOM 1332 C C . PHE A 1 202 ? 46.043 8.046 77.502 1.00 40.55 181 PHE A C 1
ATOM 1333 O O . PHE A 1 202 ? 47.217 7.941 77.152 1.00 43.81 181 PHE A O 1
ATOM 1341 N N . ARG A 1 203 ? 45.649 8.646 78.625 1.00 40.79 182 ARG A N 1
ATOM 1342 C CA . ARG A 1 203 ? 46.558 9.118 79.656 1.00 44.93 182 ARG A CA 1
ATOM 1343 C C . ARG A 1 203 ? 46.278 8.239 80.853 1.00 43.54 182 ARG A C 1
ATOM 1344 O O . ARG A 1 203 ? 45.801 8.711 81.875 1.00 48.50 182 ARG A O 1
ATOM 1346 N N . ALA A 1 204 ? 46.535 6.947 80.670 1.00 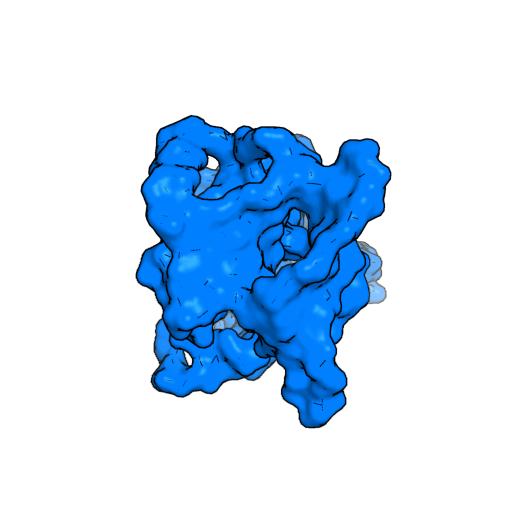42.62 183 ALA A N 1
ATOM 1347 C CA . ALA A 1 204 ? 46.261 5.907 81.658 1.00 40.86 183 ALA A CA 1
ATOM 1348 C C . ALA A 1 204 ? 47.378 4.886 81.650 1.00 38.12 183 ALA A C 1
ATOM 1349 O O . ALA A 1 204 ? 48.108 4.771 80.666 1.00 39.11 183 ALA A O 1
ATOM 1351 N N . GLU A 1 205 ? 47.452 4.088 82.713 1.00 39.33 184 GLU A N 1
ATOM 1352 C CA . GLU A 1 205 ? 48.477 3.049 82.840 1.00 39.48 184 GLU A CA 1
ATOM 1353 C C . GLU A 1 205 ? 48.478 2.190 81.588 1.00 41.32 184 GLU A C 1
ATOM 1354 O O . GLU A 1 205 ? 47.411 1.756 81.131 1.00 40.44 184 GLU A O 1
ATOM 1356 N N . LYS A 1 206 ? 49.661 1.956 81.020 1.00 40.81 185 LYS A N 1
ATOM 1357 C CA . LYS A 1 206 ? 49.797 1.245 79.738 1.00 39.05 185 LYS A CA 1
ATOM 1358 C C . LYS A 1 206 ? 49.226 -0.173 79.750 1.00 40.00 185 LYS A C 1
ATOM 1359 O O . LYS A 1 206 ? 48.700 -0.625 78.726 1.00 38.87 185 LYS A O 1
ATOM 1361 N N . ILE A 1 207 ? 49.355 -0.897 80.872 1.00 41.61 186 ILE A N 1
ATOM 1362 C CA A ILE A 1 207 ? 48.866 -2.284 80.905 0.70 42.10 186 ILE A CA 1
ATOM 1363 C CA B ILE A 1 207 ? 48.858 -2.276 80.941 0.30 41.03 186 ILE A CA 1
ATOM 1364 C C . ILE A 1 207 ? 47.332 -2.280 80.787 1.00 40.51 186 ILE A C 1
ATOM 1365 O O . ILE A 1 207 ? 46.772 -3.077 80.042 1.00 38.05 186 ILE A O 1
ATOM 1374 N N . MET A 1 208 ? 46.676 -1.362 81.492 1.00 41.06 187 MET A N 1
ATOM 1375 C CA . MET A 1 208 ? 45.212 -1.242 81.458 1.00 44.38 187 MET A CA 1
ATOM 1376 C C . MET A 1 208 ? 44.710 -0.845 80.062 1.00 40.87 187 MET A C 1
ATOM 1377 O O . MET A 1 208 ? 43.758 -1.423 79.536 1.00 35.91 187 MET A O 1
ATOM 1382 N N . GLN A 1 209 ? 45.365 0.153 79.479 1.00 39.62 188 GLN A N 1
ATOM 1383 C CA . GLN A 1 209 ? 45.022 0.642 78.143 1.00 39.84 188 GLN A CA 1
ATOM 1384 C C . GLN A 1 209 ? 45.122 -0.458 77.088 1.00 38.42 188 GLN A C 1
ATOM 1385 O O . GLN A 1 209 ? 44.216 -0.641 76.276 1.00 34.25 188 GLN A O 1
ATOM 1391 N N . ASP A 1 210 ? 46.212 -1.215 77.118 1.00 38.84 189 ASP A N 1
ATOM 1392 C CA . ASP A 1 210 ? 46.398 -2.336 76.185 1.00 41.18 189 ASP A CA 1
ATOM 1393 C C . ASP A 1 210 ? 45.312 -3.394 76.343 1.00 36.30 189 ASP A C 1
ATOM 1394 O O . ASP A 1 210 ? 44.792 -3.930 75.374 1.00 36.67 189 ASP A O 1
ATOM 1399 N N . ARG A 1 211 ? 44.976 -3.673 77.590 1.00 36.68 190 ARG A N 1
ATOM 1400 C CA . ARG A 1 211 ? 43.946 -4.646 77.903 1.00 37.81 190 ARG A CA 1
ATOM 1401 C C . ARG A 1 211 ? 42.602 -4.185 77.338 1.00 34.09 190 ARG A C 1
ATOM 1402 O O . ARG A 1 211 ? 41.870 -4.962 76.723 1.00 34.77 190 ARG A O 1
ATOM 1410 N N . LEU A 1 212 ? 42.285 -2.906 77.500 1.00 28.76 191 LEU A N 1
ATOM 1411 C CA . LEU A 1 212 ? 40.986 -2.406 77.013 1.00 27.69 191 LEU A CA 1
ATOM 1412 C C . LEU A 1 212 ? 40.873 -2.459 75.461 1.00 29.34 191 LEU A C 1
ATOM 1413 O O . LEU A 1 212 ? 39.874 -2.962 74.879 1.00 26.81 191 LEU A O 1
ATOM 1418 N N . LEU A 1 213 ? 41.931 -1.986 74.812 1.00 31.96 192 LEU A N 1
ATOM 1419 C CA . LEU A 1 213 ? 41.937 -1.817 73.349 1.00 35.58 192 LEU A CA 1
ATOM 1420 C C . LEU A 1 213 ? 41.945 -3.139 72.629 1.00 36.68 192 LEU A C 1
ATOM 1421 O O . LEU A 1 213 ? 41.446 -3.237 71.503 1.00 37.21 192 LEU A O 1
ATOM 1426 N N . SER A 1 214 ? 42.467 -4.165 73.289 1.00 37.43 193 SER A N 1
ATOM 1427 C CA . SER A 1 214 ? 42.476 -5.503 72.708 1.00 39.13 193 SER A CA 1
ATOM 1428 C C . SER A 1 214 ? 41.131 -6.224 72.749 1.00 37.34 193 SER A C 1
ATOM 1429 O O . SER A 1 214 ? 40.959 -7.254 72.082 1.00 36.51 193 SER A O 1
ATOM 1432 N N . ARG A 1 215 ? 40.167 -5.714 73.515 1.00 32.06 194 ARG A N 1
ATOM 1433 C CA . ARG A 1 215 ? 38.836 -6.293 73.515 1.00 30.64 194 ARG A CA 1
ATOM 1434 C C . ARG A 1 215 ? 38.209 -6.129 72.112 1.00 31.06 194 ARG A C 1
ATOM 1435 O O . ARG A 1 215 ? 38.255 -5.023 71.553 1.00 29.31 194 ARG A O 1
ATOM 1443 N N . GLU A 1 216 ? 37.595 -7.194 71.589 1.00 31.53 195 G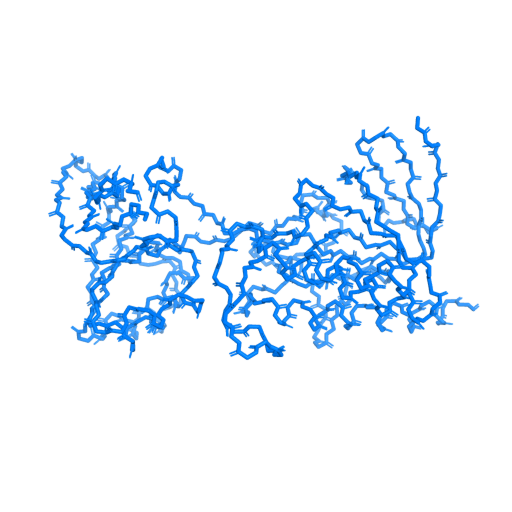LU A N 1
ATOM 1444 C CA . GLU A 1 216 ? 37.006 -7.188 70.222 1.00 31.77 195 GLU A CA 1
ATOM 1445 C C . GLU A 1 216 ? 35.777 -6.281 70.112 1.00 32.06 195 GLU A C 1
ATOM 1446 O O . GLU A 1 216 ? 35.420 -5.835 69.011 1.00 33.30 195 GLU A O 1
ATOM 1448 N N . ASN A 1 217 ? 35.131 -5.991 71.237 1.00 28.20 196 ASN A N 1
ATOM 1449 C CA . ASN A 1 217 ? 33.930 -5.168 71.196 1.00 26.65 196 ASN A CA 1
ATOM 1450 C C . ASN A 1 217 ? 34.151 -3.697 71.628 1.00 23.25 196 ASN A C 1
ATOM 1451 O O . ASN A 1 217 ? 33.199 -2.994 71.954 1.00 24.17 196 ASN A O 1
ATOM 1456 N N . VAL A 1 218 ? 35.379 -3.248 71.558 1.00 24.84 197 VAL A N 1
ATOM 1457 C CA . VAL A 1 218 ? 35.763 -1.902 71.976 1.00 24.36 197 VAL A CA 1
ATOM 1458 C C . VAL A 1 218 ? 36.362 -1.163 70.798 1.00 25.37 197 VAL A C 1
ATOM 1459 O O . VAL A 1 218 ? 37.267 -1.672 70.126 1.00 26.05 197 VAL A O 1
ATOM 1463 N N . SER A 1 219 ? 35.880 0.046 70.539 1.00 22.98 198 SER A N 1
ATOM 1464 C CA . SER A 1 219 ? 36.523 0.900 69.549 1.00 24.63 198 SER A CA 1
ATOM 1465 C C . SER A 1 219 ? 36.755 2.264 70.148 1.00 25.09 198 SER A C 1
ATOM 1466 O O . SER A 1 219 ? 36.186 2.583 71.194 1.00 22.06 198 SER A O 1
ATOM 1469 N N . VAL A 1 220 ? 37.603 3.069 69.499 1.00 24.91 199 VAL A N 1
ATOM 1470 C CA . VAL A 1 220 ? 37.954 4.375 70.019 1.00 25.88 199 VAL A CA 1
ATOM 1471 C C . VAL A 1 220 ? 37.855 5.417 68.923 1.00 25.29 199 VAL A C 1
ATOM 1472 O O . VAL A 1 220 ? 38.171 5.119 67.758 1.00 24.25 199 VAL A O 1
ATOM 1476 N N . VAL A 1 221 ? 37.413 6.610 69.292 1.00 22.32 200 VAL A N 1
ATOM 1477 C CA . VAL A 1 221 ? 37.404 7.757 68.404 1.00 22.59 200 VAL A CA 1
ATOM 1478 C C . VAL A 1 221 ? 38.255 8.800 69.091 1.00 23.86 200 VAL A C 1
ATOM 1479 O O . VAL A 1 221 ? 37.832 9.385 70.107 1.00 24.50 200 VAL A O 1
ATOM 1483 N N . TRP A 1 222 ? 39.471 8.984 68.571 1.00 22.69 201 TRP A N 1
ATOM 1484 C CA . TRP A 1 222 ? 40.453 9.848 69.180 1.00 23.43 201 TRP A CA 1
ATOM 1485 C C . TRP A 1 222 ? 40.236 11.273 68.668 1.00 22.88 201 TRP A C 1
ATOM 1486 O O . TRP A 1 222 ? 39.490 11.478 67.681 1.00 19.45 201 TRP A O 1
ATOM 1497 N N . ASN A 1 223 ? 40.868 12.218 69.372 1.00 21.51 202 ASN A N 1
ATOM 1498 C CA . ASN A 1 223 ? 40.934 13.642 69.017 1.00 22.04 202 ASN A CA 1
ATOM 1499 C C . ASN A 1 223 ? 39.535 14.232 68.869 1.00 21.84 202 ASN A C 1
ATOM 1500 O O . ASN A 1 223 ? 39.317 15.089 68.033 1.00 20.25 202 ASN A O 1
ATOM 1505 N N . SER A 1 224 ? 38.579 13.733 69.664 1.00 20.31 203 SER A N 1
ATOM 1506 C CA . SER A 1 224 ? 37.182 14.133 69.508 1.00 20.86 203 SER A CA 1
ATOM 1507 C C . SER A 1 224 ? 36.479 14.367 70.823 1.00 20.12 203 SER A C 1
ATOM 1508 O O . SER A 1 224 ? 36.899 13.885 71.859 1.00 20.61 203 SER A O 1
ATOM 1511 N N . VAL A 1 225 ? 35.380 15.093 70.727 1.00 20.32 204 VAL A N 1
ATOM 1512 C CA . VAL A 1 225 ? 34.526 15.416 71.860 1.00 21.54 204 VAL A CA 1
ATOM 1513 C C . VAL A 1 225 ? 33.087 15.116 71.485 1.00 21.30 204 VAL A C 1
ATOM 1514 O O . VAL A 1 225 ? 32.755 14.979 70.284 1.00 19.22 204 VAL A O 1
ATOM 1518 N N . ILE A 1 226 ? 32.243 14.971 72.508 1.00 20.91 205 ILE A N 1
ATOM 1519 C CA . ILE A 1 226 ? 30.800 15.002 72.319 1.00 20.50 205 ILE A CA 1
ATOM 1520 C C . ILE A 1 226 ? 30.308 16.403 72.069 1.00 21.71 205 ILE A C 1
ATOM 1521 O O . ILE A 1 226 ? 30.397 17.278 72.921 1.00 22.33 205 ILE A O 1
ATOM 1526 N N . ASP A 1 227 ? 29.794 16.641 70.872 1.00 20.73 206 ASP A N 1
ATOM 1527 C CA . ASP A 1 227 ? 29.230 17.946 70.529 1.00 21.43 206 ASP A CA 1
ATOM 1528 C C . ASP A 1 227 ? 27.795 18.039 71.055 1.00 20.43 206 ASP A C 1
ATOM 1529 O O . ASP A 1 227 ? 27.347 19.121 71.438 1.00 19.89 206 ASP A O 1
ATOM 1534 N N . GLU A 1 228 ? 27.065 16.920 71.031 1.00 19.72 207 GLU A N 1
ATOM 1535 C CA . GLU A 1 228 ? 25.688 16.881 71.526 1.00 20.36 207 GLU A CA 1
ATOM 1536 C C . GLU A 1 228 ? 25.248 15.448 71.697 1.00 19.39 207 GLU A C 1
ATOM 1537 O O . GLU A 1 228 ? 25.716 14.551 70.957 1.00 18.79 207 GLU A O 1
ATOM 1543 N N . ILE A 1 229 ? 24.419 15.217 72.716 1.00 17.96 208 ILE A N 1
ATOM 1544 C CA . ILE A 1 229 ? 23.787 13.927 72.915 1.00 18.37 208 ILE A CA 1
ATOM 1545 C C . ILE A 1 229 ? 22.369 14.032 72.327 1.00 17.43 208 ILE A C 1
ATOM 1546 O O . ILE A 1 229 ? 21.691 14.999 72.581 1.00 18.77 208 ILE A O 1
ATOM 1551 N N . LEU A 1 230 ? 22.028 13.086 71.459 1.00 18.06 209 LEU A N 1
ATOM 1552 C CA . LEU A 1 230 ? 20.792 13.091 70.658 1.00 18.06 209 LEU A CA 1
ATOM 1553 C C . LEU A 1 230 ? 19.828 12.048 71.193 1.00 17.88 209 LEU A C 1
ATOM 1554 O O . LEU A 1 230 ? 20.232 10.971 71.650 1.00 17.80 209 LEU A O 1
ATOM 1559 N N . GLY A 1 231 ? 18.538 12.305 71.044 1.00 18.28 210 GLY A N 1
ATOM 1560 C CA . GLY A 1 231 ? 17.569 11.356 71.499 1.00 18.19 210 GLY A CA 1
ATOM 1561 C C . GLY A 1 231 ? 16.158 11.817 71.305 1.00 19.84 210 GLY A C 1
ATOM 1562 O O . GLY A 1 231 ? 15.915 12.716 70.501 1.00 17.95 210 GLY A O 1
ATOM 1563 N N . THR A 1 232 ? 15.242 11.176 72.034 1.00 22.13 211 THR A N 1
ATOM 1564 C CA . THR A 1 232 ? 13.809 11.382 71.789 1.00 24.57 211 THR A CA 1
ATOM 1565 C C . THR A 1 232 ? 13.348 12.575 72.617 1.00 27.37 211 THR A C 1
ATOM 1566 O O . THR A 1 232 ? 14.099 13.062 73.443 1.00 28.01 211 THR A O 1
ATOM 1570 N N . GLU A 1 233 ? 12.123 13.064 72.380 1.00 30.59 212 GLU A N 1
ATOM 1571 C CA . GLU A 1 233 ? 11.499 14.096 73.239 1.00 33.95 212 GLU A CA 1
ATOM 1572 C C . GLU A 1 233 ? 11.191 13.554 74.651 1.00 33.42 212 GLU A C 1
ATOM 1573 O O . GLU A 1 233 ? 10.945 12.362 74.832 1.00 32.36 212 GLU A O 1
ATOM 1579 N N . ALA A 1 234 ? 11.192 14.434 75.640 1.00 36.88 213 ALA A N 1
ATOM 1580 C CA . ALA A 1 234 ? 10.881 14.045 77.016 1.00 39.67 213 ALA A CA 1
ATOM 1581 C C . ALA A 1 234 ? 9.359 13.867 77.160 1.00 42.14 213 ALA A C 1
ATOM 1582 O O . ALA A 1 234 ? 8.643 14.850 77.218 1.00 45.97 213 ALA A O 1
ATOM 1584 N N . ARG A 1 235 ? 8.883 12.629 77.204 1.00 42.27 214 ARG A N 1
ATOM 1585 C CA . ARG A 1 235 ? 7.441 12.344 77.295 1.00 43.99 214 ARG A CA 1
ATOM 1586 C C . ARG A 1 235 ? 6.898 12.371 78.742 1.00 46.21 214 ARG A C 1
ATOM 1587 O O . ARG A 1 235 ? 6.775 11.337 79.414 1.00 44.31 214 ARG A O 1
ATOM 1589 N N . GLY A 1 239 ? 10.638 9.533 80.054 1.00 42.87 218 GLY A N 1
ATOM 1590 C CA . GLY A 1 239 ? 11.725 10.508 79.944 1.00 41.60 218 GLY A CA 1
ATOM 1591 C C . GLY A 1 239 ? 12.385 10.530 78.569 1.00 37.54 218 GLY A C 1
ATOM 1592 O O . GLY A 1 239 ? 12.231 9.611 77.786 1.00 37.75 218 GLY A O 1
ATOM 1593 N N . ALA A 1 240 ? 13.118 11.597 78.282 1.00 35.67 219 ALA A N 1
ATOM 1594 C CA . ALA A 1 240 ? 13.920 11.677 77.080 1.00 34.33 219 ALA A CA 1
ATOM 1595 C C . ALA A 1 240 ? 14.971 10.568 77.120 1.00 31.96 219 ALA A C 1
ATOM 1596 O O . ALA A 1 240 ? 15.614 10.345 78.145 1.00 29.74 219 ALA A O 1
ATOM 1598 N N . THR A 1 241 ? 15.111 9.872 75.998 1.00 27.30 220 THR A N 1
ATOM 1599 C CA . THR A 1 241 ? 15.922 8.680 75.879 1.00 25.45 220 THR A CA 1
ATOM 1600 C C . THR A 1 241 ? 16.999 8.848 74.804 1.00 23.39 220 THR A C 1
ATOM 1601 O O . THR A 1 241 ? 16.710 9.212 73.660 1.00 22.21 220 THR A O 1
ATOM 1605 N N . VAL A 1 242 ? 18.226 8.516 75.154 1.00 20.09 221 VAL A N 1
ATOM 1606 C CA . VAL A 1 242 ? 19.336 8.642 74.206 1.00 19.65 221 VAL A CA 1
ATOM 1607 C C . VAL A 1 242 ? 19.208 7.706 73.019 1.00 18.85 221 VAL A C 1
ATOM 1608 O O . VAL A 1 242 ? 18.958 6.500 73.165 1.00 19.15 221 VAL A O 1
ATOM 1612 N N . THR A 1 243 ? 19.448 8.240 71.815 1.00 18.60 222 THR A N 1
ATOM 1613 C CA . THR A 1 243 ? 19.563 7.397 70.636 1.00 18.36 222 THR A CA 1
ATOM 1614 C C . THR A 1 243 ? 20.808 7.592 69.820 1.00 17.98 222 THR A C 1
ATOM 1615 O O . THR A 1 243 ? 21.041 6.842 68.863 1.00 19.04 222 THR A O 1
ATOM 1619 N N . GLY A 1 244 ? 21.583 8.606 70.129 1.00 16.84 223 GLY A N 1
ATOM 1620 C CA . GLY A 1 244 ? 22.848 8.873 69.390 1.00 17.46 223 GLY A CA 1
ATOM 1621 C C . GLY A 1 244 ? 23.661 9.979 69.978 1.00 16.34 223 GLY A C 1
ATOM 1622 O O . GLY A 1 244 ? 23.318 10.576 71.006 1.00 17.03 223 GLY A O 1
ATOM 1623 N N . VAL A 1 245 ? 24.810 10.224 69.355 1.00 16.95 224 VAL A N 1
ATOM 1624 C CA . VAL A 1 245 ? 25.691 11.307 69.686 1.00 17.38 224 VAL A CA 1
ATOM 1625 C C . VAL A 1 245 ? 26.217 11.956 68.385 1.00 17.44 224 VAL A C 1
ATOM 1626 O O . VAL A 1 245 ? 26.375 11.301 67.353 1.00 17.27 224 VAL A O 1
ATOM 1630 N N . ARG A 1 246 ? 26.480 13.234 68.484 1.00 18.10 225 ARG A N 1
ATOM 1631 C CA . ARG A 1 246 ? 27.250 13.934 67.504 1.00 18.98 225 ARG A CA 1
ATOM 1632 C C . ARG A 1 246 ? 28.645 14.156 68.097 1.00 18.93 225 ARG A C 1
ATOM 1633 O O . ARG A 1 246 ? 28.792 14.735 69.176 1.00 18.41 225 ARG A O 1
ATOM 1641 N N . LEU A 1 247 ? 29.649 13.691 67.381 1.00 19.39 226 LEU A N 1
ATOM 1642 C CA . LEU A 1 247 ? 31.055 13.859 67.753 1.00 19.86 226 LEU A CA 1
ATOM 1643 C C . LEU A 1 247 ? 31.678 14.952 66.901 1.00 21.88 226 LEU A C 1
ATOM 1644 O O . LEU A 1 247 ? 31.306 15.130 65.721 1.00 22.23 226 LEU A O 1
ATOM 1649 N N . LYS A 1 248 ? 32.619 15.668 67.495 1.00 20.99 227 LYS A N 1
ATOM 1650 C CA . LYS A 1 248 ? 33.410 16.655 66.755 1.00 21.94 227 LYS A CA 1
ATOM 1651 C C . LYS A 1 248 ? 34.883 16.338 66.902 1.00 21.12 227 LYS A C 1
ATOM 1652 O O . LYS A 1 248 ? 35.345 16.154 68.017 1.00 19.50 227 LYS A O 1
ATOM 1658 N N . ASN A 1 249 ? 35.604 16.252 65.777 1.00 19.50 228 ASN A N 1
ATOM 1659 C CA . ASN A 1 249 ? 37.067 16.182 65.784 1.00 19.65 228 ASN A CA 1
ATOM 1660 C C . ASN A 1 249 ? 37.574 17.556 66.167 1.00 20.53 228 ASN A C 1
ATOM 1661 O O . ASN A 1 249 ? 37.239 18.541 65.509 1.00 22.45 228 ASN A O 1
ATOM 1666 N N . ILE A 1 250 ? 38.341 17.658 67.238 1.00 22.42 229 ILE A N 1
ATOM 1667 C CA . ILE A 1 250 ? 38.774 18.983 67.721 1.00 23.29 229 ILE A CA 1
ATOM 1668 C C . ILE A 1 250 ? 40.017 19.506 66.991 1.00 21.91 229 ILE A C 1
ATOM 1669 O O . ILE A 1 250 ? 40.498 20.558 67.342 1.00 22.48 229 ILE A O 1
ATOM 1674 N N . VAL A 1 251 ? 40.562 18.738 66.056 1.00 20.82 230 VAL A N 1
ATOM 1675 C CA . VAL A 1 251 ? 41.657 19.196 65.189 1.00 20.63 230 VAL A CA 1
ATOM 1676 C C . VAL A 1 251 ? 41.063 19.894 63.965 1.00 21.73 230 VAL A C 1
ATOM 1677 O O . VAL A 1 251 ? 41.510 20.994 63.605 1.00 23.66 230 VAL A O 1
ATOM 1681 N N . THR A 1 252 ? 40.074 19.279 63.338 1.00 21.75 231 THR A N 1
ATOM 1682 C CA . THR A 1 252 ? 39.525 19.758 62.058 1.00 21.98 231 THR A CA 1
ATOM 1683 C C . THR A 1 252 ? 38.184 20.462 62.226 1.00 23.44 231 THR A C 1
ATOM 1684 O O . THR A 1 252 ? 37.767 21.209 61.340 1.00 21.79 231 THR A O 1
ATOM 1688 N N . GLY A 1 253 ? 37.488 20.180 63.323 1.00 22.57 232 GLY A N 1
ATOM 1689 C CA . GLY A 1 253 ? 36.103 20.652 63.493 1.00 23.41 232 GLY A CA 1
ATOM 1690 C C . GLY A 1 253 ? 35.044 19.843 62.782 1.00 22.57 232 GLY A C 1
ATOM 1691 O O . GLY A 1 253 ? 33.864 20.171 62.895 1.00 24.84 232 GLY A O 1
ATOM 1692 N N . GLU A 1 254 ? 35.412 18.810 62.031 1.00 22.20 233 GLU A N 1
ATOM 1693 C CA . GLU A 1 254 ? 34.449 17.996 61.325 1.00 22.42 233 GLU A CA 1
ATOM 1694 C C . GLU A 1 254 ? 33.600 17.211 62.344 1.00 22.84 233 GLU A C 1
ATOM 1695 O O . GLU A 1 254 ? 34.134 16.730 63.339 1.00 21.55 233 GLU A O 1
ATOM 1697 N N . THR A 1 255 ? 32.316 17.050 62.044 1.00 22.52 234 THR A N 1
ATOM 1698 C CA . THR A 1 255 ? 31.422 16.341 62.932 1.00 21.33 234 THR A CA 1
ATOM 1699 C C . THR A 1 255 ? 30.950 15.112 62.261 1.00 22.21 234 THR A C 1
ATOM 1700 O O . THR A 1 255 ? 30.946 15.008 61.022 1.00 19.99 234 THR A O 1
ATOM 1704 N N . GLN A 1 256 ? 30.507 14.163 63.074 1.00 20.79 235 GLN A N 1
ATOM 1705 C CA . GLN A 1 256 ? 29.845 12.990 62.594 1.00 22.17 235 GLN A CA 1
ATOM 1706 C C . GLN A 1 256 ? 28.825 12.559 63.611 1.00 21.99 235 GLN A C 1
ATOM 1707 O O . GLN A 1 256 ? 29.019 12.755 64.812 1.00 21.23 235 GLN A O 1
ATOM 1713 N N . GLU A 1 257 ? 27.782 11.898 63.144 1.00 21.78 236 GLU A N 1
ATOM 1714 C CA . GLU A 1 257 ? 26.746 11.445 64.053 1.00 22.34 236 GLU A CA 1
ATOM 1715 C C . GLU A 1 257 ? 26.661 9.954 64.050 1.00 23.01 236 GLU A C 1
ATOM 1716 O O . GLU A 1 257 ? 26.807 9.312 62.996 1.00 22.08 236 GLU A O 1
ATOM 1722 N N . ARG A 1 258 ? 26.410 9.386 65.237 1.00 23.50 237 ARG A N 1
ATOM 1723 C CA . ARG A 1 258 ? 26.296 7.943 65.384 1.00 25.16 237 ARG A CA 1
ATOM 1724 C C . ARG A 1 258 ? 25.202 7.561 66.329 1.00 22.24 237 ARG A C 1
ATOM 1725 O O . ARG A 1 258 ? 24.974 8.265 67.295 1.00 23.12 237 ARG A O 1
ATOM 1733 N N . ALA A 1 259 ? 24.635 6.396 66.086 1.00 21.35 238 ALA A N 1
ATOM 1734 C CA . ALA A 1 259 ? 23.645 5.787 66.974 1.00 21.14 238 ALA A CA 1
ATOM 1735 C C . ALA A 1 259 ? 24.344 5.251 68.215 1.00 21.91 238 ALA A C 1
ATOM 1736 O O . ALA A 1 259 ? 25.510 4.843 68.167 1.00 22.19 238 ALA A O 1
ATOM 1738 N N . THR A 1 260 ? 23.655 5.340 69.334 1.00 20.95 239 THR A N 1
ATOM 1739 C CA . THR A 1 260 ? 24.101 4.700 70.569 1.00 21.19 239 THR A CA 1
ATOM 1740 C C . THR A 1 260 ? 22.903 4.534 71.473 1.00 22.01 239 THR A C 1
ATOM 1741 O O . THR A 1 260 ? 21.906 5.219 71.272 1.00 20.68 239 THR A O 1
ATOM 1745 N N . HIS A 1 261 ? 23.005 3.631 72.471 1.00 22.75 240 HIS A N 1
ATOM 1746 C CA . HIS A 1 261 ? 21.941 3.459 73.464 1.00 24.89 240 HIS A CA 1
ATOM 1747 C C . HIS A 1 261 ? 22.252 4.083 74.800 1.00 23.76 240 HIS A C 1
ATOM 1748 O O . HIS A 1 261 ? 21.352 4.243 75.609 1.00 25.19 240 HIS A O 1
ATOM 1755 N N . GLY A 1 262 ? 23.517 4.408 75.074 1.00 21.11 241 GLY A N 1
ATOM 1756 C CA . GLY A 1 262 ? 23.872 5.007 76.352 1.00 20.70 241 GLY A CA 1
ATOM 1757 C C . GLY A 1 262 ? 25.206 5.727 76.291 1.00 19.39 241 GLY A C 1
ATOM 1758 O O . GLY A 1 262 ? 26.049 5.394 75.460 1.00 20.47 241 GLY A O 1
ATOM 1759 N N . VAL A 1 263 ? 25.358 6.753 77.112 1.00 18.72 242 VAL A N 1
ATOM 1760 C CA . VAL A 1 263 ? 26.553 7.551 77.173 1.00 18.02 242 VAL A CA 1
ATOM 1761 C C . VAL A 1 263 ? 27.009 7.647 78.623 1.00 19.79 242 VAL A C 1
ATOM 1762 O O . VAL A 1 263 ? 26.256 8.095 79.485 1.00 20.92 242 VAL A O 1
ATOM 1766 N N . PHE A 1 264 ? 28.229 7.200 78.868 1.00 18.04 243 PHE A N 1
ATOM 1767 C CA . PHE A 1 264 ? 28.831 7.230 80.197 1.00 18.52 243 PHE A CA 1
ATOM 1768 C C . PHE A 1 264 ? 29.907 8.275 80.211 1.00 18.82 243 PHE A C 1
ATOM 1769 O O . PHE A 1 264 ? 30.885 8.188 79.460 1.00 19.06 243 PHE A O 1
ATOM 1777 N N . ILE A 1 265 ? 29.731 9.271 81.058 1.00 19.11 244 ILE A N 1
ATOM 1778 C CA . ILE A 1 265 ? 30.684 10.349 81.166 1.00 20.06 244 ILE A CA 1
ATOM 1779 C C . ILE A 1 265 ? 31.716 9.950 82.227 1.00 19.43 244 ILE A C 1
ATOM 1780 O O . ILE A 1 265 ? 31.351 9.759 83.377 1.00 20.77 244 ILE A O 1
ATOM 1785 N N . ALA A 1 266 ? 32.967 9.810 81.824 1.00 19.36 245 ALA A N 1
ATOM 1786 C CA . ALA A 1 266 ? 34.045 9.229 82.666 1.00 20.01 245 ALA A CA 1
ATOM 1787 C C . ALA A 1 266 ? 35.298 10.072 82.594 1.00 19.84 245 ALA A C 1
ATOM 1788 O O . ALA A 1 266 ? 36.408 9.567 82.378 1.00 21.14 245 ALA A O 1
ATOM 1790 N N . ILE A 1 267 ? 35.120 11.360 82.818 1.00 21.57 246 ILE A N 1
ATOM 1791 C CA . ILE A 1 267 ? 36.226 12.297 82.724 1.00 22.64 246 ILE A CA 1
ATOM 1792 C C . ILE A 1 267 ? 36.868 12.601 84.069 1.00 25.50 246 ILE A C 1
ATOM 1793 O O . ILE A 1 267 ? 37.781 13.399 84.136 1.00 26.66 246 ILE A O 1
ATOM 1798 N N . GLY A 1 268 ? 36.395 11.967 85.129 1.00 24.38 247 GLY A N 1
ATOM 1799 C CA . GLY A 1 268 ? 37.037 12.143 86.436 1.00 24.82 247 GLY A CA 1
ATOM 1800 C C . GLY A 1 268 ? 36.106 12.758 87.451 1.00 24.40 247 GLY A C 1
ATOM 1801 O O . GLY A 1 268 ? 34.961 13.081 87.146 1.00 24.11 247 GLY A O 1
ATOM 1802 N N . HIS A 1 269 ? 36.619 12.905 88.675 1.00 23.44 248 HIS A N 1
ATOM 1803 C CA . HIS A 1 269 ? 35.832 13.405 89.793 1.00 23.12 248 HIS A CA 1
ATOM 1804 C C . HIS A 1 269 ? 36.576 14.570 90.429 1.00 21.35 248 HIS A C 1
ATOM 1805 O O . HIS A 1 269 ? 37.770 14.706 90.235 1.00 23.55 248 HIS A O 1
ATOM 1812 N N . ALA A 1 270 ? 35.871 15.393 91.193 1.00 21.32 249 ALA A N 1
ATOM 1813 C CA . ALA A 1 270 ? 36.469 16.582 91.786 1.00 20.43 249 ALA A CA 1
ATOM 1814 C C . ALA A 1 270 ? 36.344 16.466 93.302 1.00 19.65 249 ALA A C 1
ATOM 1815 O O . ALA A 1 270 ? 35.336 16.845 93.835 1.00 19.36 249 ALA A O 1
ATOM 1817 N N . PRO A 1 271 ? 37.366 15.925 93.980 1.00 18.28 250 PRO A N 1
ATOM 1818 C CA . PRO A 1 271 ? 37.220 15.841 95.425 1.00 19.16 250 PRO A CA 1
ATOM 1819 C C . PRO A 1 271 ? 37.033 17.211 96.049 1.00 18.65 250 PRO A C 1
ATOM 1820 O O . PRO A 1 271 ? 37.673 18.196 95.634 1.00 18.73 250 PRO A O 1
ATOM 1824 N N . ALA A 1 272 ? 36.195 17.282 97.065 1.00 18.53 251 ALA A N 1
ATOM 1825 C CA . ALA A 1 272 ? 35.824 18.574 97.646 1.00 18.86 251 ALA A CA 1
ATOM 1826 C C . ALA A 1 272 ? 36.832 18.899 98.737 1.00 18.90 251 ALA A C 1
ATOM 1827 O O . ALA A 1 272 ? 36.570 18.733 99.923 1.00 17.42 251 ALA A O 1
ATOM 1829 N N . VAL A 1 273 ? 37.974 19.417 98.309 1.00 18.32 252 VAL A N 1
ATOM 1830 C CA . VAL A 1 273 ? 39.128 19.562 99.172 1.00 18.41 252 VAL A CA 1
ATOM 1831 C C . VAL A 1 273 ? 39.623 20.989 99.302 1.00 19.66 252 VAL A C 1
ATOM 1832 O O . VAL A 1 273 ? 40.658 21.209 99.926 1.00 20.22 252 VAL A O 1
ATOM 1836 N N . SER A 1 274 ? 38.876 21.950 98.775 1.00 20.28 253 SER A N 1
ATOM 1837 C CA . SER A 1 274 ? 39.325 23.350 98.787 1.00 22.60 253 SER A CA 1
ATOM 1838 C C . SER A 1 274 ? 39.548 23.871 100.214 1.00 21.89 253 SER A C 1
ATOM 1839 O O . SER A 1 274 ? 40.441 24.652 100.417 1.00 21.69 253 SER A O 1
ATOM 1842 N N . LEU A 1 275 ? 38.826 23.364 101.207 1.00 20.50 254 LEU A N 1
ATOM 1843 C CA . LEU A 1 275 ? 39.082 23.768 102.616 1.00 19.53 254 LEU A CA 1
ATOM 1844 C C . LEU A 1 275 ? 40.442 23.301 103.161 1.00 20.78 254 LEU A C 1
ATOM 1845 O O . LEU A 1 275 ? 40.970 23.872 104.143 1.00 20.80 254 LEU A O 1
ATOM 1850 N N . PHE A 1 276 ? 41.014 22.258 102.552 1.00 19.11 255 PHE A N 1
ATOM 1851 C CA . PHE A 1 276 ? 42.124 21.514 103.161 1.00 19.25 255 PHE A CA 1
ATOM 1852 C C . PHE A 1 276 ? 43.420 21.587 102.398 1.00 19.02 255 PHE A C 1
ATOM 1853 O O . PHE A 1 276 ? 44.446 21.093 102.855 1.00 18.44 255 PHE A O 1
ATOM 1861 N N . GLU A 1 277 ? 43.378 22.210 101.228 1.00 21.82 256 GLU A N 1
ATOM 1862 C CA . GLU A 1 277 ? 44.573 22.390 100.408 1.00 22.77 256 GLU A CA 1
ATOM 1863 C C . GLU A 1 277 ? 45.637 23.143 101.181 1.00 22.40 256 GLU A C 1
ATOM 1864 O O . GLU A 1 277 ? 45.382 24.200 101.694 1.00 23.50 256 GLU A O 1
ATOM 1870 N N . GLY A 1 278 ? 46.819 22.563 101.277 1.00 23.04 257 GLY A N 1
ATOM 1871 C CA . GLY A 1 278 ? 47.927 23.118 102.028 1.00 23.18 257 GLY A CA 1
ATOM 1872 C C . GLY A 1 278 ? 47.866 22.832 103.518 1.00 23.63 257 GLY A C 1
ATOM 1873 O O . GLY A 1 278 ? 48.770 23.234 104.244 1.00 23.17 257 GLY A O 1
ATOM 1874 N N . LYS A 1 279 ? 46.765 22.219 103.998 1.00 20.79 258 LYS A N 1
ATOM 1875 C CA . LYS A 1 279 ? 46.597 21.942 105.451 1.00 20.20 258 LYS A CA 1
ATOM 1876 C C . LYS A 1 279 ? 46.605 20.458 105.796 1.00 20.23 258 LYS A C 1
ATOM 1877 O O . LYS A 1 279 ? 47.044 20.082 106.891 1.00 21.96 258 LYS A O 1
ATOM 1883 N N . LEU A 1 280 ? 46.052 19.621 104.906 1.00 18.67 259 LEU A N 1
ATOM 1884 C CA . LEU A 1 280 ? 46.061 18.175 105.064 1.00 17.97 259 LEU A CA 1
ATOM 1885 C C . LEU A 1 280 ? 46.737 17.512 103.879 1.00 17.70 259 LEU A C 1
ATOM 1886 O O . LEU A 1 280 ? 46.627 17.996 102.731 1.00 18.53 259 LEU A O 1
ATOM 1891 N N . LYS A 1 281 ? 47.398 16.416 104.155 1.00 18.11 260 LYS A N 1
ATOM 1892 C CA . LYS A 1 281 ? 48.061 15.646 103.106 1.00 19.29 260 LYS A CA 1
ATOM 1893 C C . LYS A 1 281 ? 47.035 15.205 102.046 1.00 18.53 260 LYS A C 1
ATOM 1894 O O . LYS A 1 281 ? 45.904 14.755 102.369 1.00 16.88 260 LYS A O 1
ATOM 1900 N N . GLN A 1 282 ? 47.428 15.411 100.781 1.00 18.80 261 GLN A N 1
ATOM 1901 C CA . GLN A 1 282 ? 46.660 14.969 99.648 1.00 19.12 261 GLN A CA 1
ATOM 1902 C C . GLN A 1 282 ? 47.427 13.966 98.833 1.00 19.76 261 GLN A C 1
ATOM 1903 O O . GLN A 1 282 ? 48.668 14.007 98.775 1.00 19.72 261 GLN A O 1
ATOM 1909 N N . LYS A 1 283 ? 46.688 13.092 98.174 1.00 20.42 262 LYS A N 1
ATOM 1910 C CA . LYS A 1 283 ? 47.264 12.166 97.200 1.00 23.15 262 LYS A CA 1
ATOM 1911 C C . LYS A 1 283 ? 47.505 12.946 95.931 1.00 25.69 262 LYS A C 1
ATOM 1912 O O . LYS A 1 283 ? 46.948 14.028 95.756 1.00 25.42 262 LYS A O 1
ATOM 1918 N N . PRO A 1 284 ? 48.323 12.388 95.020 1.00 31.39 263 PRO A N 1
ATOM 1919 C CA . PRO A 1 284 ? 48.750 13.177 93.853 1.00 33.28 263 PRO A CA 1
ATOM 1920 C C . PRO A 1 284 ? 47.609 13.706 93.023 1.00 31.94 263 PRO A C 1
ATOM 1921 O O . PRO A 1 284 ? 47.742 14.797 92.453 1.00 33.29 263 PRO A O 1
ATOM 1925 N N . ASN A 1 285 ? 46.479 12.988 92.994 1.00 27.55 264 ASN A N 1
ATOM 1926 C CA . ASN A 1 285 ? 45.310 13.437 92.269 1.00 27.96 264 ASN A CA 1
ATOM 1927 C C . ASN A 1 285 ? 44.362 14.402 93.001 1.00 27.16 264 ASN A C 1
ATOM 1928 O O . ASN A 1 285 ? 43.287 14.687 92.515 1.00 28.68 264 ASN A O 1
ATOM 1933 N N . GLY A 1 286 ? 44.712 14.865 94.204 1.00 24.18 265 GLY A N 1
ATOM 1934 C CA . GLY A 1 286 ? 43.866 15.835 94.913 1.00 21.54 265 GLY A CA 1
ATOM 1935 C C . GLY A 1 286 ? 43.033 15.270 96.050 1.00 20.59 265 GLY A C 1
ATOM 1936 O O . GLY A 1 286 ? 42.633 15.990 96.959 1.00 20.07 265 GLY A O 1
ATOM 1937 N N . TYR A 1 287 ? 42.784 13.954 96.021 1.00 18.65 266 TYR A N 1
ATOM 1938 C CA . TYR A 1 287 ? 42.010 13.338 97.066 1.00 17.56 266 TYR A CA 1
ATOM 1939 C C . TYR A 1 287 ? 42.740 13.462 98.420 1.00 16.09 266 TYR A C 1
ATOM 1940 O O . TYR A 1 287 ? 43.963 13.433 98.490 1.00 15.92 266 TYR A O 1
ATOM 1949 N N . LEU A 1 288 ? 41.981 13.564 99.499 1.00 16.92 267 LEU A N 1
ATOM 1950 C CA . LEU A 1 288 ? 42.608 13.547 100.822 1.00 17.21 267 LEU A CA 1
ATOM 1951 C C . LEU A 1 288 ? 43.266 12.217 101.099 1.00 17.04 267 LEU A C 1
ATOM 1952 O O . LEU A 1 288 ? 42.691 11.167 100.857 1.00 17.89 267 LEU A O 1
ATOM 1957 N N . TRP A 1 289 ? 44.486 12.257 101.609 1.00 16.24 268 TRP A N 1
ATOM 1958 C CA . TRP A 1 289 ? 45.182 11.070 102.066 1.00 17.45 268 TRP A CA 1
ATOM 1959 C C . TRP A 1 289 ? 44.625 10.633 103.397 1.00 17.21 268 TRP A C 1
ATOM 1960 O O . TRP A 1 289 ? 44.375 11.450 104.284 1.00 17.73 268 TRP A O 1
ATOM 1971 N N . THR A 1 290 ? 44.370 9.343 103.518 1.00 16.81 269 THR A N 1
ATOM 1972 C CA . THR A 1 290 ? 44.118 8.759 104.842 1.00 15.90 269 THR A CA 1
ATOM 1973 C C . THR A 1 290 ? 45.009 7.531 105.014 1.00 16.84 269 THR A C 1
ATOM 1974 O O . THR A 1 290 ? 45.458 6.914 104.016 1.00 18.02 269 THR A O 1
ATOM 1978 N N . ALA A 1 291 ? 45.242 7.156 106.262 1.00 16.22 270 ALA A N 1
ATOM 1979 C CA . ALA A 1 291 ? 46.071 6.005 106.635 1.00 17.40 270 ALA A CA 1
ATOM 1980 C C . ALA A 1 291 ? 45.422 4.713 106.106 1.00 17.45 270 ALA A C 1
ATOM 1981 O O . ALA A 1 291 ? 44.198 4.666 105.888 1.00 15.60 270 ALA A O 1
ATOM 1983 N N . PRO A 1 292 ? 46.235 3.662 105.905 1.00 20.09 271 PRO A N 1
ATOM 1984 C CA . PRO A 1 292 ? 45.638 2.343 105.517 1.00 19.56 271 PRO A CA 1
ATOM 1985 C C . PRO A 1 292 ? 44.592 1.830 106.482 1.00 18.49 271 PRO A C 1
ATOM 1986 O O . PRO A 1 292 ? 44.781 1.846 107.706 1.00 19.08 271 PRO A O 1
ATOM 1990 N N . ASP A 1 293 ? 43.504 1.346 105.923 1.00 17.17 272 ASP A N 1
ATOM 1991 C CA . ASP A 1 293 ? 42.424 0.695 106.684 1.00 18.32 272 ASP A CA 1
ATOM 1992 C C . ASP A 1 293 ? 41.904 1.616 107.768 1.00 17.44 272 ASP A C 1
ATOM 1993 O O . ASP A 1 293 ? 41.538 1.161 108.828 1.00 16.50 272 ASP A O 1
ATOM 1998 N N . SER A 1 294 ? 41.836 2.901 107.436 1.00 15.52 273 SER A N 1
ATOM 1999 C CA . SER A 1 294 ? 41.570 3.951 108.409 1.00 14.49 273 SER A CA 1
ATOM 2000 C C . SER A 1 294 ? 41.081 5.198 107.718 1.00 14.19 273 SER A C 1
ATOM 2001 O O . SER A 1 294 ? 41.230 5.357 106.507 1.00 13.29 273 SER A O 1
ATOM 2004 N N . THR A 1 295 ? 40.492 6.101 108.485 1.00 12.90 274 THR A N 1
ATOM 2005 C CA . THR A 1 295 ? 40.061 7.411 108.037 1.00 13.44 274 THR A CA 1
ATOM 2006 C C . THR A 1 295 ? 40.940 8.533 108.599 1.00 13.34 274 THR A C 1
ATOM 2007 O O . THR A 1 295 ? 40.696 9.715 108.341 1.00 14.15 274 THR A O 1
ATOM 2011 N N . ALA A 1 296 ? 41.988 8.169 109.336 1.00 13.61 275 ALA A N 1
ATOM 2012 C CA . ALA A 1 296 ? 42.924 9.158 109.866 1.00 14.36 275 ALA A CA 1
ATOM 2013 C C . ALA A 1 296 ? 43.662 9.892 108.773 1.00 14.61 275 ALA A C 1
ATOM 2014 O O . ALA A 1 296 ? 44.275 9.271 107.920 1.00 15.25 275 ALA A O 1
ATOM 2016 N N . THR A 1 297 ? 43.595 11.208 108.808 1.00 15.18 276 THR A N 1
ATOM 2017 C CA . THR A 1 297 ? 44.423 12.085 107.984 1.00 15.20 276 THR A CA 1
ATOM 2018 C C . THR A 1 297 ? 45.772 12.260 108.651 1.00 15.40 276 THR A C 1
ATOM 2019 O O . THR A 1 297 ? 46.087 11.585 109.648 1.00 16.48 276 THR A O 1
ATOM 2023 N N . ASP A 1 298 ? 46.594 13.162 108.133 1.00 17.08 277 ASP A N 1
ATOM 2024 C CA . ASP A 1 298 ? 47.903 13.379 108.733 1.00 18.17 277 ASP A CA 1
ATOM 2025 C C . ASP A 1 298 ? 47.858 14.333 109.943 1.00 18.55 277 ASP A C 1
ATOM 2026 O O . ASP A 1 298 ? 48.910 14.659 110.528 1.00 18.91 277 ASP A O 1
ATOM 2031 N N . VAL A 1 299 ? 46.665 14.770 110.326 1.00 18.19 278 VAL A N 1
ATOM 2032 C CA . VAL A 1 299 ? 46.494 15.554 111.579 1.00 17.82 278 VAL A CA 1
ATOM 2033 C C . VAL A 1 299 ? 45.660 14.731 112.559 1.00 17.41 278 VAL A C 1
ATOM 2034 O O . VAL A 1 299 ? 44.480 14.442 112.279 1.00 16.50 278 VAL A O 1
ATOM 2038 N N . PRO A 1 300 ? 46.238 14.334 113.721 1.00 17.37 279 PRO A N 1
ATOM 2039 C CA . PRO A 1 300 ? 45.478 13.578 114.685 1.00 17.11 279 PRO A CA 1
ATOM 2040 C C . PRO A 1 300 ? 44.199 14.296 115.101 1.00 16.84 279 PRO A C 1
ATOM 2041 O O . PRO A 1 300 ? 44.216 15.515 115.335 1.00 17.51 279 PRO A O 1
ATOM 2045 N N . GLY A 1 301 ? 43.079 13.557 115.120 1.00 15.28 280 GLY A N 1
ATOM 2046 C CA . GLY A 1 301 ? 41.782 14.109 115.412 1.00 14.62 280 GLY A CA 1
ATOM 2047 C C . GLY A 1 301 ? 40.965 14.619 114.261 1.00 14.30 280 GLY A C 1
ATOM 2048 O O . GLY A 1 301 ? 39.772 14.934 114.438 1.00 14.21 280 GLY A O 1
ATOM 2049 N N . ILE A 1 302 ? 41.571 14.620 113.061 1.00 13.83 281 ILE A N 1
ATOM 2050 C CA . ILE A 1 302 ? 40.849 14.940 111.817 1.00 14.60 281 ILE A CA 1
ATOM 2051 C C . ILE A 1 302 ? 40.814 13.662 110.974 1.00 13.80 281 ILE A C 1
ATOM 2052 O O . ILE A 1 302 ? 41.868 13.051 110.708 1.00 14.15 281 ILE A O 1
ATOM 2057 N N . PHE A 1 303 ? 39.588 13.243 110.666 1.00 13.90 282 PHE A N 1
ATOM 2058 C CA . PHE A 1 303 ? 39.332 12.026 109.901 1.00 14.30 282 PHE A CA 1
ATOM 2059 C C . PHE A 1 303 ? 38.613 12.396 108.625 1.00 13.99 282 PHE A C 1
ATOM 2060 O O . PHE A 1 303 ? 37.889 13.391 108.586 1.00 13.83 282 PHE A O 1
ATOM 2068 N N . ALA A 1 304 ? 38.791 11.583 107.584 1.00 13.35 283 ALA A N 1
ATOM 2069 C CA . ALA A 1 304 ? 38.137 11.827 106.329 1.00 13.76 283 ALA A CA 1
ATOM 2070 C C . ALA A 1 304 ? 37.497 10.518 105.821 1.00 13.05 283 ALA A C 1
ATOM 2071 O O . ALA A 1 304 ? 38.121 9.462 105.903 1.00 12.54 283 ALA A O 1
ATOM 2073 N N . ALA A 1 305 ? 36.251 10.611 105.370 1.00 13.35 284 ALA A N 1
ATOM 2074 C CA . ALA A 1 305 ? 35.472 9.420 105.044 1.00 13.00 284 ALA A CA 1
ATOM 2075 C C . ALA A 1 305 ? 34.732 9.652 103.736 1.00 13.26 284 ALA A C 1
ATOM 2076 O O . ALA A 1 305 ? 34.189 10.728 103.512 1.00 13.10 284 ALA A O 1
ATOM 2078 N N . GLY A 1 306 ? 34.699 8.623 102.894 1.00 12.70 285 GLY A N 1
ATOM 2079 C CA . GLY A 1 306 ? 33.895 8.681 101.713 1.00 13.19 285 GLY A CA 1
ATOM 2080 C C . GLY A 1 306 ? 34.704 9.138 100.519 1.00 13.71 285 GLY A C 1
ATOM 2081 O O . GLY A 1 306 ? 35.916 8.975 100.477 1.00 14.38 285 GLY A O 1
ATOM 2082 N N . ASP A 1 307 ? 33.993 9.602 99.504 1.00 15.66 286 ASP A N 1
ATOM 2083 C CA . ASP A 1 307 ? 34.593 9.876 98.239 1.00 17.26 286 ASP A CA 1
ATOM 2084 C C . ASP A 1 307 ? 35.603 11.005 98.226 1.00 17.10 286 ASP A C 1
ATOM 2085 O O . ASP A 1 307 ? 36.385 11.091 97.301 1.00 16.64 286 ASP A O 1
ATOM 2090 N N . VAL A 1 308 ? 35.639 11.850 99.262 1.00 15.21 287 VAL A N 1
ATOM 2091 C CA . VAL A 1 308 ? 36.745 12.790 99.375 1.00 15.69 287 VAL A CA 1
ATOM 2092 C C . VAL A 1 308 ? 38.126 12.134 99.526 1.00 15.53 287 VAL A C 1
ATOM 2093 O O . VAL A 1 308 ? 39.138 12.749 99.202 1.00 14.99 287 VAL A O 1
ATOM 2097 N N . THR A 1 309 ? 38.186 10.886 99.997 1.00 15.04 288 THR A N 1
ATOM 2098 C CA . THR A 1 309 ? 39.432 10.186 100.110 1.00 15.83 288 THR A CA 1
ATOM 2099 C C . THR A 1 309 ? 39.489 8.939 99.228 1.00 16.90 288 THR A C 1
ATOM 2100 O O . THR A 1 309 ? 40.562 8.507 98.850 1.00 16.83 288 THR A O 1
ATOM 2104 N N . ASP A 1 310 ? 38.331 8.344 98.952 1.00 17.16 289 ASP A N 1
ATOM 2105 C CA . ASP A 1 310 ? 38.268 7.054 98.238 1.00 17.30 289 ASP A CA 1
ATOM 2106 C C . ASP A 1 310 ? 38.110 7.322 96.771 1.00 17.97 289 ASP A C 1
ATOM 2107 O O . ASP A 1 310 ? 37.014 7.605 96.298 1.00 18.74 289 ASP A O 1
ATOM 2112 N N . ASP A 1 311 ? 39.217 7.180 96.061 1.00 18.99 290 ASP A N 1
ATOM 2113 C CA . ASP A 1 311 ? 39.233 7.286 94.613 1.00 20.08 290 ASP A CA 1
ATOM 2114 C C . ASP A 1 311 ? 39.186 5.920 93.917 1.00 21.87 290 ASP A C 1
ATOM 2115 O O . ASP A 1 311 ? 39.546 5.813 92.730 1.00 23.03 290 ASP A O 1
ATOM 2120 N N . ILE A 1 312 ? 38.815 4.874 94.638 1.00 18.39 291 ILE A N 1
ATOM 2121 C CA . ILE A 1 312 ? 38.963 3.504 94.111 1.00 19.03 291 ILE A CA 1
ATOM 2122 C C . ILE A 1 312 ? 37.589 2.844 93.961 1.00 19.16 291 ILE A C 1
ATOM 2123 O O . ILE A 1 312 ? 37.269 2.269 92.905 1.00 20.81 291 ILE A O 1
ATOM 2128 N N . TYR A 1 313 ? 36.772 2.903 95.002 1.00 16.90 292 TYR A N 1
ATOM 2129 C CA . TYR A 1 313 ? 35.462 2.219 95.006 1.00 16.59 292 TYR A CA 1
ATOM 2130 C C . TYR A 1 313 ? 34.299 3.136 94.675 1.00 17.93 292 TYR A C 1
ATOM 2131 O O . TYR A 1 313 ? 33.495 2.816 93.790 1.00 17.71 292 TYR A O 1
ATOM 2140 N N . ARG A 1 314 ? 34.168 4.263 95.380 1.00 18.61 293 ARG A N 1
ATOM 2141 C CA . ARG A 1 314 ? 33.228 5.324 95.007 1.00 19.97 293 ARG A CA 1
ATOM 2142 C C . ARG A 1 314 ? 31.743 4.900 95.018 1.00 19.56 293 ARG A C 1
ATOM 2143 O O . ARG A 1 314 ? 31.011 5.199 94.094 1.00 20.50 293 ARG A O 1
ATOM 2151 N N . GLN A 1 315 ? 31.330 4.189 96.034 1.00 16.81 294 GLN A N 1
ATOM 2152 C CA . GLN A 1 315 ? 29.963 3.728 96.185 1.00 17.27 294 GLN A CA 1
ATOM 2153 C C . GLN A 1 315 ? 29.376 4.243 97.487 1.00 15.74 294 GLN A C 1
ATOM 2154 O O . GLN A 1 315 ? 30.090 4.577 98.451 1.00 16.49 294 GLN A O 1
ATOM 2160 N N . ALA A 1 316 ? 28.044 4.272 97.535 1.00 14.28 295 ALA A N 1
ATOM 2161 C CA . ALA A 1 316 ? 27.361 4.684 98.745 1.00 14.14 295 ALA A CA 1
ATOM 2162 C C . ALA A 1 316 ? 27.682 3.774 99.920 1.00 13.47 295 ALA A C 1
ATOM 2163 O O . ALA A 1 316 ? 27.853 4.253 101.032 1.00 13.31 295 ALA A O 1
ATOM 2165 N N . VAL A 1 317 ? 27.744 2.470 99.714 1.00 13.41 296 VAL A N 1
ATOM 2166 C CA . VAL A 1 317 ? 27.960 1.582 100.823 1.00 13.19 296 VAL A CA 1
ATOM 2167 C C . VAL A 1 317 ? 29.411 1.664 101.348 1.00 13.09 296 VAL A C 1
ATOM 2168 O O . VAL A 1 317 ? 29.659 1.485 102.557 1.00 13.43 296 VAL A O 1
ATOM 2172 N N . THR A 1 318 ? 30.364 1.858 100.458 1.00 13.41 297 THR A N 1
ATOM 2173 C CA . THR A 1 318 ? 31.760 2.045 100.876 1.00 13.48 297 THR A CA 1
ATOM 2174 C C . THR A 1 318 ? 31.900 3.390 101.582 1.00 13.07 297 THR A C 1
ATOM 2175 O O . THR A 1 318 ? 32.550 3.488 102.615 1.00 13.50 297 THR A O 1
ATOM 2179 N N . ALA A 1 319 ? 31.231 4.411 101.081 1.00 12.91 298 ALA A N 1
ATOM 2180 C CA . ALA A 1 319 ? 31.211 5.708 101.743 1.00 13.23 298 ALA A CA 1
ATOM 2181 C C . ALA A 1 319 ? 30.583 5.595 103.163 1.00 13.61 298 ALA A C 1
ATOM 2182 O O . ALA A 1 319 ? 31.130 6.108 104.151 1.00 13.85 298 ALA A O 1
ATOM 2184 N N . ALA A 1 320 ? 29.465 4.866 103.301 1.00 13.22 299 ALA A N 1
ATOM 2185 C CA . ALA A 1 320 ? 28.821 4.642 104.611 1.00 12.35 299 ALA A CA 1
ATOM 2186 C C . ALA A 1 320 ? 29.744 3.871 105.524 1.00 12.60 299 ALA A C 1
ATOM 2187 O O . ALA A 1 320 ? 29.944 4.237 106.667 1.00 12.43 299 ALA A O 1
ATOM 2189 N N . GLY A 1 321 ? 30.378 2.833 105.004 1.00 12.65 300 GLY A N 1
ATOM 2190 C CA . GLY A 1 321 ? 31.359 2.093 105.796 1.00 12.92 300 GLY A CA 1
ATOM 2191 C C . GLY A 1 321 ? 32.480 2.955 106.341 1.00 12.69 300 GLY A C 1
ATOM 2192 O O . GLY A 1 321 ? 32.855 2.815 107.515 1.00 12.96 300 GLY A O 1
ATOM 2193 N N . MET A 1 322 ? 33.024 3.844 105.498 1.00 12.95 301 MET A N 1
ATOM 2194 C CA . MET A 1 322 ? 34.066 4.778 105.969 1.00 13.25 301 MET A CA 1
ATOM 2195 C C . MET A 1 322 ? 33.545 5.763 107.015 1.00 12.51 301 MET A C 1
ATOM 2196 O O . MET A 1 322 ? 34.274 6.135 107.917 1.00 13.06 301 MET A O 1
ATOM 2201 N N . GLY A 1 323 ? 32.304 6.183 106.901 1.00 12.64 302 GLY A N 1
ATOM 2202 C CA . GLY A 1 323 ? 31.700 7.061 107.881 1.00 12.92 302 GLY A CA 1
ATOM 2203 C C . GLY A 1 323 ? 31.663 6.389 109.238 1.00 13.17 302 GLY A C 1
ATOM 2204 O O . GLY A 1 323 ? 31.958 7.008 110.274 1.00 13.84 302 GLY A O 1
ATOM 2205 N N . CYS A 1 324 ? 31.281 5.126 109.236 1.00 13.24 303 CYS A N 1
ATOM 2206 C CA . CYS A 1 324 ? 31.300 4.324 110.454 1.00 13.50 303 CYS A CA 1
ATOM 2207 C C . CYS A 1 324 ? 32.716 4.302 111.040 1.00 13.21 303 CYS A C 1
ATOM 2208 O O . CYS A 1 324 ? 32.917 4.539 112.236 1.00 14.33 303 CYS A O 1
ATOM 2211 N N . MET A 1 325 ? 33.677 3.954 110.207 1.00 12.81 304 MET A N 1
ATOM 2212 C CA . MET A 1 325 ? 35.082 3.870 110.638 1.00 13.45 304 MET A CA 1
ATOM 2213 C C . MET A 1 325 ? 35.494 5.191 111.261 1.00 13.31 304 MET A C 1
ATOM 2214 O O . MET A 1 325 ? 36.102 5.181 112.336 1.00 13.72 304 MET A O 1
ATOM 2219 N N . ALA A 1 326 ? 35.166 6.316 110.624 1.00 12.98 305 ALA A N 1
ATOM 2220 C CA . ALA A 1 326 ? 35.576 7.605 111.150 1.00 12.85 305 ALA A CA 1
ATOM 2221 C C . ALA A 1 326 ? 35.004 7.899 112.546 1.00 13.03 305 ALA A C 1
ATOM 2222 O O . ALA A 1 326 ? 35.707 8.439 113.422 1.00 13.82 305 ALA A O 1
ATOM 2224 N N . ALA A 1 327 ? 33.746 7.546 112.759 1.00 13.39 306 ALA A N 1
ATOM 2225 C CA . ALA A 1 327 ? 33.124 7.766 114.062 1.00 14.22 306 ALA A CA 1
ATOM 2226 C C . ALA A 1 327 ? 33.769 6.911 115.118 1.00 14.73 306 ALA A C 1
ATOM 2227 O O . ALA A 1 327 ? 34.057 7.418 116.204 1.00 15.12 306 ALA A O 1
ATOM 2229 N N . LEU A 1 328 ? 34.007 5.642 114.809 1.00 15.01 307 LEU A N 1
ATOM 2230 C CA . LEU A 1 328 ? 34.664 4.749 115.783 1.00 15.64 307 LEU A CA 1
ATOM 2231 C C . LEU A 1 328 ? 36.094 5.193 116.065 1.00 15.10 307 LEU A C 1
ATOM 2232 O O . LEU A 1 328 ? 36.555 5.150 117.229 1.00 14.01 307 LEU A O 1
ATOM 2237 N N . GLU A 1 329 ? 36.803 5.661 115.034 1.00 14.85 308 GLU A N 1
ATOM 2238 C CA . GLU A 1 329 ? 38.162 6.131 115.261 1.00 15.00 308 GLU A CA 1
ATOM 2239 C C . GLU A 1 329 ? 38.176 7.416 116.052 1.00 15.10 308 GLU A C 1
ATOM 2240 O O . GLU A 1 329 ? 39.071 7.598 116.915 1.00 16.03 308 GLU A O 1
ATOM 2246 N N . ALA A 1 330 ? 37.234 8.295 115.738 1.00 14.33 309 ALA A N 1
ATOM 2247 C CA . ALA A 1 330 ? 37.105 9.575 116.445 1.00 14.67 309 ALA A CA 1
ATOM 2248 C C . ALA A 1 330 ? 36.817 9.315 117.901 1.00 15.24 309 ALA A C 1
ATOM 2249 O O . ALA A 1 330 ? 37.417 9.978 118.781 1.00 15.85 309 ALA A O 1
ATOM 2251 N N . GLU A 1 331 ? 35.931 8.359 118.162 1.00 15.42 310 GLU A N 1
ATOM 2252 C CA . GLU A 1 331 ? 35.587 8.028 119.546 1.00 17.65 310 GLU A CA 1
ATOM 2253 C C . GLU A 1 331 ? 36.816 7.510 120.322 1.00 18.30 310 GLU A C 1
ATOM 2254 O O . GLU A 1 331 ? 37.062 7.966 121.456 1.00 17.59 310 GLU A O 1
ATOM 2260 N N . ARG A 1 332 ? 37.579 6.610 119.690 1.00 17.30 311 ARG A N 1
ATOM 2261 C CA . ARG A 1 332 ? 38.810 6.037 120.283 1.00 19.16 311 ARG A CA 1
ATOM 2262 C C . ARG A 1 332 ? 39.871 7.091 120.513 1.00 19.29 311 ARG A C 1
ATOM 2263 O O . ARG A 1 332 ? 40.485 7.151 121.580 1.00 20.23 311 ARG A O 1
ATOM 2271 N N . TRP A 1 333 ? 40.005 7.996 119.562 1.00 17.26 312 TRP A N 1
ATOM 2272 C CA . TRP A 1 333 ? 40.950 9.068 119.688 1.00 19.13 312 TRP A CA 1
ATOM 2273 C C . TRP A 1 333 ? 40.597 10.035 120.809 1.00 18.28 312 TRP A C 1
ATOM 2274 O O . TRP A 1 333 ? 41.479 10.392 121.598 1.00 19.55 312 TRP A O 1
ATOM 2285 N N . LEU A 1 334 ? 39.335 10.440 120.885 1.00 17.60 313 LEU A N 1
ATOM 2286 C CA . LEU A 1 334 ? 38.868 11.325 121.945 1.00 19.00 313 LEU A CA 1
ATOM 2287 C C . LEU A 1 334 ? 39.107 10.695 123.332 1.00 21.74 313 LEU A C 1
ATOM 2288 O O . LEU A 1 334 ? 39.480 11.393 124.279 1.00 22.06 313 LEU A O 1
ATOM 2293 N N . ALA A 1 335 ? 38.880 9.404 123.433 1.00 21.56 314 ALA A N 1
ATOM 2294 C CA . ALA A 1 335 ? 39.124 8.708 124.697 1.00 24.74 314 ALA A CA 1
ATOM 2295 C C . ALA A 1 335 ? 40.595 8.781 125.063 1.00 25.70 314 ALA A C 1
ATOM 2296 O O . ALA A 1 335 ? 40.959 8.947 126.248 1.00 27.41 314 ALA A O 1
ATOM 2298 N N . ALA A 1 336 ? 41.451 8.727 124.057 1.00 25.82 315 ALA A N 1
ATOM 2299 C CA . ALA A 1 336 ? 42.880 8.771 124.283 1.00 27.31 315 ALA A CA 1
ATOM 2300 C C . ALA A 1 336 ? 43.355 10.169 124.686 1.00 30.33 315 ALA A C 1
ATOM 2301 O O . ALA A 1 336 ? 44.417 10.301 125.268 1.00 32.24 315 ALA A O 1
ATOM 2303 N N . GLN A 1 337 ? 42.585 11.206 124.388 1.00 31.05 316 GLN A N 1
ATOM 2304 C CA . GLN A 1 337 ? 42.952 12.574 124.758 1.00 35.71 316 GLN A CA 1
ATOM 2305 C C . GLN A 1 337 ? 42.603 12.882 126.200 1.00 42.51 316 GLN A C 1
ATOM 2306 O O . GLN A 1 337 ? 43.309 13.665 126.826 1.00 45.84 316 GLN A O 1
ATOM 2312 N N . GLU A 1 338 ? 41.508 12.290 126.698 1.00 45.41 317 GLU A N 1
ATOM 2313 C CA . GLU A 1 338 ? 41.017 12.528 128.062 1.00 49.47 317 GLU A CA 1
ATOM 2314 C C . GLU A 1 338 ? 42.077 12.146 129.093 1.00 48.97 317 GLU A C 1
ATOM 2315 O O . GLU A 1 338 ? 42.678 13.025 129.722 1.00 59.77 317 GLU A O 1
#

Secondary structure (DSSP, 8-state):
--SEEEEEEEEE--SHHHHHHH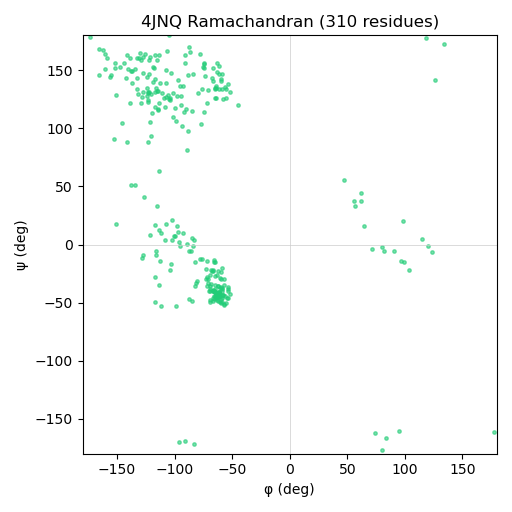HHHHHTT---EEE--SSTT-GGGG-S-B--STT-SS-B-HHHHHHHHHHHHHHTT-EEE---E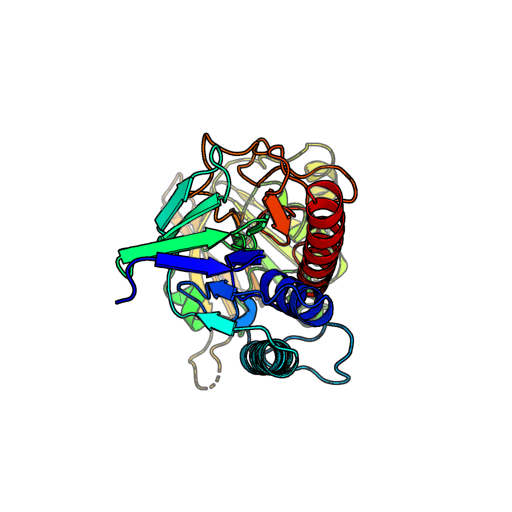EEEE-SSSSEEEEETTSPEEEEEEEEE---EEEP----HHHHHTBTTTEES-HHHHGGGGTT-EEEEE--SHHHHHHHHHHHTTSSEEEEE-SSSS--S-HHHHHHHHTSTTEEEE-SEEEEEEEE-------EEEEEEEETTT--EEEEE-SEEEE-S-EEE--TTTTTTS-B-TTSPBP--TTS-B-SSTTEEE-STTT-SS---HHHHHHHHHHHHHHHHHHHHHH-

Sequence (315 aa):
SMTQRHAPVIVIGSGPAGYTAAIYAARAMLKPVVIAGLQQGGQLMITTDVENYPGYAEPVQGPWMMEQQMARQAENVGAQIVHDIITEVETTVRPFRLKGDSGTIYTCDALIIATGAQAKWLGLESEQTFMGGGVSACATCDGFFYRGKDVVVVGGGNTAVEEEALYLSHIAKSVTIVHRRDGFRAEKIIMQDRLLSRENVSVVWNSVIDEILGTEARGATVTGVRLKNIVTGETQERATHGVFIAIGHAPAVSLFEGKLKQKPNGYLWTAPDSTATDVPGIFAAGDVTDDIYRQAVTAAGMGCMAALEAERWLAAQE

B-factor: mean 25.19, std 8.75, range [12.35, 63.77]

Solvent-accessible surface area: 14756 Å² total; per-residue (Å²): 122,118,117,103,62,94,4,39,0,0,0,9,10,3,11,16,6,0,1,18,0,0,19,94,1,6,177,40,131,24,131,1,6,0,1,5,30,165,79,66,2,14,76,35,73,92,41,99,49,11,88,76,42,86,78,66,113,127,75,23,97,0,48,112,0,3,117,93,13,16,50,89,0,78,129,48,50,5,82,12,20,141,13,67,11,75,91,0,66,8,131,54,98,61,13,79,2,24,6,103,56,51,7,43,7,7,0,55,0,0,0,0,9,39,22,6,57,14,99,71,57,70,44,85,12,1,124,76,12,59,76,22,5,4,10,20,35,0,59,56,34,0,154,91,33,60,47,91,43,2,7,0,9,4,3,27,73,27,0,0,80,27,0,32,92,0,11,167,45,5,134,31,1,23,0,0,10,126,124,115,21,21,61,19,59,68,127,44,35,91,103,0,67,88,102,117,44,18,57,35,19,68,43,5,28,9,48,66,1,46,34,68,147,77,118,86,5,68,5,70,4,0,54,2,73,46,69,113,100,41,63,74,76,110,94,93,6,85,0,0,1,3,4,66,16,34,48,22,44,10,95,29,0,101,86,84,7,105,58,55,151,83,19,8,0,75,21,25,116,146,15,0,30,10,72,33,97,1,1,9,0,1,1,24,0,2,17,25,119,147,51,34,19,61,47,8,8,33,30,0,26,65,0,2,63,40,0,63,155,62,28,65,80,100,129

Radius of gyration: 21.2 Å; Cα contacts (8 Å, |Δi|>4): 775; chains: 1; bounding box: 42×41×67 Å

InterPro domains:
  IPR005982 Thioredoxin reductase [TIGR01292] (8-313)
  IPR008255 Pyridine nucleotide-disulphide oxidoreductase, class-II, active site [PS00573] (136-156)
  IPR023753 FAD/NAD(P)-binding domain [PF07992] (8-302)
  IPR036188 FAD/NAD(P)-binding domain superfamily [G3DSA:3.50.50.60] (8-310)
  IPR036188 FAD/NAD(P)-binding domain superfamily [G3DSA:3.50.50.60] (118-247)
  IPR036188 FAD/NAD(P)-binding domain superfamily [SSF51905] (2-313)
  IPR050097 Ferredoxin--NADP reductase type 2 [PTHR48105] (6-316)

Organism: Brucella melitensis biotype 1 (strain ATCC 23456 / CCUG 17765 / NCTC 10094 / 16M) (NCBI:txid224914)